Protein AF-A0A3Q0IKZ7-F1 (afdb_monomer_lite)

Radius of gyration: 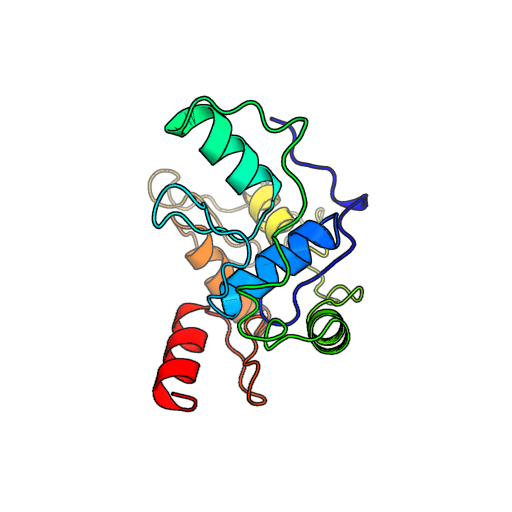20.41 Å; chains: 1; bounding box: 44×40×59 Å

Sequence (189 aa):
MPRPNIYKCKYVCYMCPYHAYQVVQMRAHIFSHMGEKPYKCNLCDFSCTLKSNLNKHLRIKHHLDTKNCISPPPSHYLGPPFITKIMLSKFISTDFPKYRYQCTHCNQFETFLLDEIIEHGKCCSFMPRPNAFKCKYVCYMCTYGAYQYDQIRAHIFGHTGEKPFKCPHCSYASARNSHLLAHIRTKHS

InterPro domains:
  IPR013087 Zinc finger C2H2-type [PF00096] (39-62)
  IPR013087 Zinc finger C2H2-type [PF00096] (165-188)
  IPR013087 Zinc finger C2H2-type [PS00028] (41-63)
  IPR013087 Zinc finger C2H2-type [PS50157] (11-38)
  IPR013087 Zinc finger C2H2-type [PS50157] (39-68)
  IPR013087 Zinc finger C2H2-type [PS50157] (137-164)
  IPR013087 Zinc finger C2H2-type [PS50157] (165-189)
  IPR013087 Zinc finger C2H2-type [SM00355] (11-33)
  IPR013087 Zinc finger C2H2-type [SM00355] (39-62)
  IPR013087 Zinc finger C2H2-type [SM00355] (137-159)
  IPR013087 Zinc finger C2H2-type [SM00355] (165-188)
  IPR036236 Zinc finger C2H2 superfamily [SSF57667] (11-60)
  IPR036236 Zinc finger C2H2 superfamily [SSF57667] (137-186)
  IPR050688 Zinc finger and ubiquitin peptidase domain-containing protein [PTHR24403] (10-189)

pLDDT: mean 76.56, std 15.24, range [33.06, 92.0]

Structure (mmCIF, N/CA/C/O backbone):
data_AF-A0A3Q0IKZ7-F1
#
_entry.id   AF-A0A3Q0IKZ7-F1
#
loop_
_atom_site.group_PDB
_atom_site.id
_atom_site.type_symbol
_atom_site.label_atom_id
_atom_site.label_alt_id
_atom_site.label_comp_id
_atom_site.label_asym_id
_atom_site.label_entity_id
_atom_site.label_seq_id
_atom_site.pdbx_PDB_ins_code
_atom_site.Cartn_x
_atom_site.Cartn_y
_atom_site.Cartn_z
_atom_site.occupancy
_atom_site.B_iso_or_equiv
_atom_site.auth_seq_id
_atom_site.auth_comp_id
_atom_site.auth_asym_id
_atom_site.auth_atom_id
_atom_site.pdbx_PDB_model_num
ATOM 1 N N . MET A 1 1 ? 12.075 15.256 6.007 1.00 33.22 1 MET A N 1
ATOM 2 C CA . MET A 1 1 ? 11.557 15.495 4.640 1.00 33.22 1 MET A CA 1
ATOM 3 C C . MET A 1 1 ? 10.038 15.554 4.712 1.00 33.22 1 MET A C 1
ATOM 5 O O . MET A 1 1 ? 9.467 14.586 5.209 1.00 33.22 1 MET A O 1
ATOM 9 N N . PRO A 1 2 ? 9.377 16.652 4.308 1.00 38.25 2 PRO A N 1
ATOM 10 C CA . PRO A 1 2 ? 7.920 16.697 4.298 1.00 38.25 2 PRO A CA 1
ATOM 11 C C . PRO A 1 2 ? 7.405 15.740 3.215 1.00 38.25 2 PRO A C 1
ATOM 13 O O . PRO A 1 2 ? 7.922 15.710 2.098 1.00 38.25 2 PRO A O 1
ATOM 16 N N . ARG A 1 3 ? 6.442 14.892 3.587 1.00 40.97 3 ARG A N 1
ATOM 17 C CA . ARG A 1 3 ? 5.838 13.878 2.711 1.00 40.97 3 ARG A CA 1
ATOM 18 C C . ARG A 1 3 ? 5.120 14.556 1.535 1.00 40.97 3 ARG A C 1
ATOM 20 O O . ARG A 1 3 ? 4.572 15.642 1.721 1.00 40.97 3 ARG A O 1
ATOM 27 N N . PRO A 1 4 ? 5.109 13.949 0.334 1.00 44.97 4 PRO A N 1
ATOM 28 C CA . PRO A 1 4 ? 4.397 14.512 -0.803 1.00 44.97 4 PRO A CA 1
ATOM 29 C C . PRO A 1 4 ? 2.906 14.633 -0.476 1.00 44.97 4 PRO A C 1
ATOM 31 O O . PRO A 1 4 ? 2.254 13.661 -0.110 1.00 44.97 4 PRO A O 1
ATOM 34 N N . ASN A 1 5 ? 2.411 15.860 -0.604 1.00 43.12 5 ASN A N 1
ATOM 35 C CA . ASN A 1 5 ? 1.038 16.277 -0.367 1.00 43.12 5 ASN A CA 1
ATOM 36 C C . ASN A 1 5 ? 0.056 15.490 -1.265 1.00 43.12 5 ASN A C 1
ATOM 38 O O . ASN A 1 5 ? 0.218 15.460 -2.491 1.00 43.12 5 ASN A O 1
ATOM 42 N N . ILE A 1 6 ? -0.929 14.821 -0.658 1.00 52.31 6 ILE A N 1
ATOM 43 C CA . ILE A 1 6 ? -1.681 13.717 -1.278 1.00 52.31 6 ILE A CA 1
ATOM 44 C C . ILE A 1 6 ? -2.865 14.194 -2.137 1.00 52.31 6 ILE A C 1
ATOM 46 O O . ILE A 1 6 ? -3.391 13.421 -2.936 1.00 52.31 6 ILE A O 1
ATOM 50 N N . TYR A 1 7 ? -3.133 15.503 -2.197 1.00 54.38 7 TYR A N 1
ATOM 51 C CA . TYR A 1 7 ? -4.013 16.087 -3.226 1.00 54.38 7 TYR A CA 1
ATOM 52 C C . TYR A 1 7 ? -3.510 15.874 -4.679 1.00 54.38 7 TYR A C 1
ATOM 54 O O . TYR A 1 7 ? -4.149 16.315 -5.631 1.00 54.38 7 TYR A O 1
ATOM 62 N N . LYS A 1 8 ? -2.348 15.226 -4.884 1.00 64.69 8 LYS A N 1
ATOM 63 C CA . LYS A 1 8 ? -1.747 14.952 -6.203 1.00 64.69 8 LYS A CA 1
ATOM 64 C C . LYS A 1 8 ? -1.723 13.476 -6.624 1.00 64.69 8 LYS A C 1
ATOM 66 O O . LYS A 1 8 ? -1.344 13.208 -7.767 1.00 64.69 8 LYS A O 1
ATOM 71 N N . CYS A 1 9 ? -2.089 12.518 -5.767 1.00 71.38 9 CYS A N 1
ATOM 72 C CA . CYS A 1 9 ? -2.194 11.118 -6.201 1.00 71.38 9 CYS A CA 1
ATOM 73 C C . CYS A 1 9 ? -3.446 10.955 -7.073 1.00 71.38 9 CYS A C 1
ATOM 75 O O . CYS A 1 9 ? -4.527 11.357 -6.667 1.00 71.38 9 CYS A O 1
ATOM 77 N N . LYS A 1 10 ? -3.294 10.406 -8.285 1.00 77.44 10 LYS A N 1
ATOM 78 C CA . LYS A 1 10 ? -4.386 10.293 -9.277 1.00 77.44 10 LYS A CA 1
ATOM 79 C C . LYS A 1 10 ? -4.626 8.869 -9.768 1.00 77.44 10 LYS A C 1
ATOM 81 O O . LYS A 1 10 ? -5.622 8.619 -10.433 1.00 77.44 10 LYS A O 1
ATOM 86 N N . TYR A 1 11 ? -3.697 7.959 -9.490 1.00 81.50 11 TYR A N 1
ATOM 87 C CA . TYR A 1 11 ? -3.713 6.610 -10.035 1.00 81.50 11 TYR A CA 1
ATOM 88 C C . TYR A 1 11 ? -3.602 5.605 -8.900 1.00 81.50 11 TYR A C 1
ATOM 90 O O . TYR A 1 11 ? -2.690 5.706 -8.076 1.00 81.50 11 TYR A O 1
ATOM 98 N N . VAL A 1 12 ? -4.481 4.611 -8.905 1.00 79.94 12 VAL A N 1
ATOM 99 C CA . VAL A 1 12 ? -4.523 3.509 -7.942 1.00 79.94 12 VAL A CA 1
ATOM 100 C C . VAL A 1 12 ? -4.316 2.194 -8.688 1.00 79.94 12 VAL A C 1
ATOM 102 O O . VAL A 1 12 ? -4.824 2.004 -9.795 1.00 79.94 12 VAL A O 1
ATOM 105 N N . CYS A 1 13 ? -3.534 1.296 -8.099 1.00 82.50 13 CYS A N 1
ATOM 106 C CA . CYS A 1 13 ? -3.360 -0.050 -8.619 1.00 82.50 13 CYS A CA 1
ATOM 107 C C . CYS A 1 13 ? -4.572 -0.907 -8.238 1.00 82.50 13 CYS A C 1
ATOM 109 O O . CYS A 1 13 ? -4.980 -0.938 -7.082 1.00 82.50 13 CYS A O 1
ATOM 111 N N . TYR A 1 14 ? -5.140 -1.642 -9.191 1.00 80.06 14 TYR A N 1
ATOM 112 C CA . TYR A 1 14 ? -6.249 -2.557 -8.898 1.00 80.06 14 TYR A CA 1
ATOM 113 C C . TYR A 1 14 ? -5.809 -3.814 -8.120 1.00 80.06 14 TYR A C 1
ATOM 115 O O . TYR A 1 14 ? -6.603 -4.406 -7.389 1.00 80.06 14 TYR A O 1
ATOM 123 N N . MET A 1 15 ? -4.548 -4.233 -8.278 1.00 78.38 15 MET A N 1
ATOM 124 C CA . MET A 1 15 ? -4.022 -5.488 -7.718 1.00 78.38 15 MET A CA 1
ATOM 125 C C . MET A 1 15 ? -3.502 -5.344 -6.285 1.00 78.38 15 MET A C 1
ATOM 127 O O . MET A 1 15 ? -3.410 -6.337 -5.564 1.00 78.38 15 MET A O 1
ATOM 131 N N . CYS A 1 16 ? -3.126 -4.134 -5.867 1.00 81.50 16 CYS A N 1
ATOM 132 C CA . CYS A 1 16 ? -2.587 -3.888 -4.536 1.00 81.50 16 CYS A CA 1
ATOM 133 C C . CYS A 1 16 ? -2.824 -2.436 -4.087 1.00 81.50 16 CYS A C 1
ATOM 135 O O . CYS A 1 16 ? -3.171 -1.591 -4.906 1.00 81.50 16 CYS A O 1
ATOM 137 N N . PRO A 1 17 ? -2.568 -2.095 -2.812 1.00 78.44 17 PRO A N 1
ATOM 138 C CA . PRO A 1 17 ? -2.822 -0.748 -2.301 1.00 78.44 17 PRO A CA 1
ATOM 139 C C . PRO A 1 17 ? -1.899 0.375 -2.808 1.00 78.44 17 PRO A C 1
ATOM 141 O O . PRO A 1 17 ? -1.912 1.473 -2.253 1.00 78.44 17 PRO A O 1
ATOM 144 N N . TYR A 1 18 ? -1.048 0.112 -3.799 1.00 81.12 18 TYR A N 1
ATOM 145 C CA . TYR A 1 18 ? -0.128 1.112 -4.324 1.00 81.12 18 TYR A CA 1
ATOM 146 C C . TYR A 1 18 ? -0.882 2.224 -5.062 1.00 81.12 18 TYR A C 1
ATOM 148 O O . TYR A 1 18 ? -1.784 1.967 -5.862 1.00 81.12 18 TYR A O 1
ATOM 156 N N . HIS A 1 19 ? -0.452 3.464 -4.848 1.00 83.81 19 HIS A N 1
ATOM 157 C CA . HIS A 1 19 ? -0.943 4.638 -5.557 1.00 83.81 19 HIS A CA 1
ATOM 158 C C . HIS A 1 19 ? 0.222 5.461 -6.112 1.00 83.81 19 HIS A C 1
ATOM 160 O O . HIS A 1 19 ? 1.334 5.455 -5.583 1.00 83.81 19 HIS A O 1
ATOM 166 N N . ALA A 1 20 ? -0.040 6.196 -7.190 1.00 83.44 20 ALA A N 1
ATOM 167 C CA . ALA A 1 20 ? 0.937 7.059 -7.835 1.00 83.44 20 ALA A CA 1
ATOM 168 C C . ALA A 1 20 ? 0.328 8.401 -8.249 1.00 83.44 20 ALA A C 1
ATOM 170 O O . ALA A 1 20 ? -0.864 8.532 -8.538 1.00 83.44 20 ALA A O 1
ATOM 171 N N . TYR A 1 21 ? 1.190 9.409 -8.344 1.00 82.88 21 TYR A N 1
ATOM 172 C CA . TYR A 1 21 ? 0.832 10.730 -8.862 1.00 82.88 21 TYR A CA 1
ATOM 173 C C . TYR A 1 21 ? 0.976 10.826 -10.389 1.00 82.88 21 TYR A C 1
ATOM 175 O O . TYR A 1 21 ? 0.400 11.710 -11.017 1.00 82.88 21 TYR A O 1
ATOM 183 N N . GLN A 1 22 ? 1.715 9.899 -11.009 1.00 82.69 22 GLN A N 1
ATOM 184 C CA . GLN A 1 22 ? 1.923 9.841 -12.457 1.00 82.69 22 GLN A CA 1
ATOM 185 C C . GLN A 1 22 ? 1.604 8.458 -13.019 1.00 82.69 22 GLN A C 1
ATOM 187 O O . GLN A 1 22 ? 2.020 7.436 -12.474 1.00 82.69 22 GLN A O 1
ATOM 192 N N . VAL A 1 23 ? 0.966 8.435 -14.192 1.00 80.19 23 VAL A N 1
ATOM 193 C CA . VAL A 1 23 ? 0.645 7.197 -14.917 1.00 80.19 23 VAL A CA 1
ATOM 194 C C . VAL A 1 23 ? 1.899 6.397 -15.271 1.00 80.19 23 VAL A C 1
ATOM 196 O O . VAL A 1 23 ? 1.871 5.174 -15.263 1.00 80.19 23 VAL A O 1
ATOM 199 N N . VAL A 1 24 ? 3.028 7.067 -15.530 1.00 79.56 24 VAL A N 1
ATOM 200 C CA . VAL A 1 24 ? 4.313 6.410 -15.828 1.00 79.56 24 VAL A CA 1
ATOM 201 C C . VAL A 1 24 ? 4.795 5.577 -14.639 1.00 79.56 24 VAL A C 1
ATOM 203 O O . VAL A 1 24 ? 5.287 4.468 -14.827 1.00 79.56 24 VAL A O 1
ATOM 206 N N . GLN A 1 25 ? 4.602 6.077 -13.418 1.00 82.62 25 GLN A N 1
ATOM 207 C CA . GLN A 1 25 ? 4.975 5.363 -12.196 1.00 82.62 25 GLN A CA 1
ATOM 208 C C . GLN A 1 25 ? 4.028 4.206 -11.923 1.00 82.62 25 GLN A C 1
ATOM 210 O O . GLN A 1 25 ? 4.487 3.121 -11.589 1.00 82.62 25 GLN A O 1
ATOM 215 N N . MET A 1 26 ? 2.727 4.404 -12.150 1.00 83.94 26 MET A N 1
ATOM 216 C CA . MET A 1 26 ? 1.760 3.317 -12.036 1.00 83.94 26 MET A CA 1
ATOM 217 C C . MET A 1 26 ? 2.022 2.201 -13.061 1.00 83.94 26 MET A C 1
ATOM 219 O O . MET A 1 26 ? 1.987 1.027 -12.715 1.00 83.94 26 MET A O 1
ATOM 223 N N . ARG A 1 27 ? 2.364 2.542 -14.310 1.00 81.12 27 ARG A N 1
ATOM 224 C CA . ARG A 1 27 ? 2.752 1.553 -15.333 1.00 81.12 27 ARG A CA 1
ATOM 225 C C . ARG A 1 27 ? 3.995 0.772 -14.924 1.00 81.12 27 ARG A C 1
ATOM 227 O O . ARG A 1 27 ? 3.998 -0.450 -14.993 1.00 81.12 27 ARG A O 1
ATOM 234 N N . ALA A 1 28 ? 5.028 1.471 -14.457 1.00 81.25 28 ALA A N 1
ATOM 235 C CA . ALA A 1 28 ? 6.237 0.826 -13.957 1.00 81.25 28 ALA A CA 1
ATOM 236 C C . ALA A 1 28 ? 5.970 -0.079 -12.750 1.00 81.25 28 ALA A C 1
ATOM 238 O O . ALA A 1 28 ? 6.573 -1.144 -12.637 1.00 81.25 28 ALA A O 1
ATOM 239 N N . HIS A 1 29 ? 5.051 0.329 -11.874 1.00 82.94 29 HIS A N 1
ATOM 240 C CA . HIS A 1 29 ? 4.576 -0.495 -10.775 1.00 82.94 29 HIS A CA 1
ATOM 241 C C . HIS A 1 29 ? 3.851 -1.755 -11.275 1.00 82.94 29 HIS A C 1
ATOM 243 O O . HIS A 1 29 ? 4.152 -2.844 -10.798 1.00 82.94 29 HIS A O 1
ATOM 249 N N . ILE A 1 30 ? 2.964 -1.653 -12.269 1.00 79.88 30 ILE A N 1
ATOM 250 C CA . ILE A 1 30 ? 2.255 -2.820 -12.824 1.00 79.88 30 ILE A CA 1
ATOM 251 C C . ILE A 1 30 ? 3.225 -3.858 -13.399 1.00 79.88 30 ILE A C 1
ATOM 253 O O . ILE A 1 30 ? 3.031 -5.049 -13.170 1.00 79.88 30 ILE A O 1
ATOM 257 N N . PHE A 1 31 ? 4.314 -3.432 -14.046 1.00 76.19 31 PHE A N 1
ATOM 258 C CA . PHE A 1 31 ? 5.347 -4.364 -14.512 1.00 76.19 31 PHE A CA 1
ATOM 259 C C . PHE A 1 31 ? 5.981 -5.181 -13.379 1.00 76.19 31 PHE A C 1
ATOM 261 O O . PHE A 1 31 ? 6.390 -6.314 -13.611 1.00 76.19 31 PHE A O 1
ATOM 268 N N . SER A 1 32 ? 6.014 -4.661 -12.146 1.00 76.06 32 SER A N 1
ATOM 269 C CA . SER A 1 32 ? 6.518 -5.430 -10.999 1.00 76.06 32 SER A CA 1
ATOM 270 C C . SER A 1 32 ? 5.608 -6.598 -10.606 1.00 76.06 32 SER A C 1
ATOM 272 O O . SER A 1 32 ? 6.122 -7.612 -10.145 1.00 76.06 32 SER A O 1
ATOM 274 N N . HIS A 1 33 ? 4.293 -6.503 -10.850 1.00 72.19 33 HIS A N 1
ATOM 275 C CA . HIS A 1 33 ? 3.368 -7.633 -10.674 1.00 72.19 33 HIS A CA 1
ATOM 276 C C . HIS A 1 33 ? 3.569 -8.717 -11.732 1.00 72.19 33 HIS A C 1
ATOM 278 O O . HIS A 1 33 ? 3.405 -9.894 -11.439 1.00 72.19 33 HIS A O 1
ATOM 284 N N . MET A 1 34 ? 3.952 -8.316 -12.945 1.00 70.19 34 MET A N 1
ATOM 285 C CA . MET A 1 34 ? 4.108 -9.213 -14.096 1.00 70.19 34 MET A CA 1
ATOM 286 C C . MET A 1 34 ? 5.538 -9.748 -14.256 1.00 70.19 34 MET A C 1
ATOM 288 O O . MET A 1 34 ? 5.795 -10.584 -15.113 1.00 70.19 34 MET A O 1
ATOM 292 N N . GLY A 1 35 ? 6.494 -9.240 -13.471 1.00 70.38 35 GLY A N 1
ATOM 293 C CA . GLY A 1 35 ? 7.913 -9.583 -13.597 1.00 70.38 35 GLY A CA 1
ATOM 294 C C . GLY A 1 35 ? 8.590 -9.052 -14.869 1.00 70.38 35 GLY A C 1
ATOM 295 O O . GLY A 1 35 ? 9.741 -9.394 -15.137 1.00 70.38 35 GLY A O 1
ATOM 296 N N . GLU A 1 36 ? 7.922 -8.195 -15.644 1.00 70.75 36 GLU A N 1
ATOM 297 C CA . GLU A 1 36 ? 8.456 -7.652 -16.893 1.00 70.75 36 GLU A CA 1
ATOM 298 C C . GLU A 1 36 ? 9.471 -6.525 -16.625 1.00 70.75 36 GLU A C 1
ATOM 300 O O . GLU A 1 36 ? 9.264 -5.642 -15.791 1.00 70.75 36 GLU A O 1
ATOM 305 N N . LYS A 1 37 ? 10.587 -6.516 -17.363 1.00 74.00 37 LYS A N 1
ATOM 306 C CA . LYS A 1 37 ? 11.628 -5.474 -17.279 1.00 74.00 37 LYS A CA 1
ATOM 307 C C . LYS A 1 37 ? 11.959 -4.945 -18.680 1.00 74.00 37 LYS A C 1
ATOM 309 O O . LYS A 1 37 ? 12.945 -5.380 -19.278 1.00 74.00 37 LYS A O 1
ATOM 314 N N . PRO A 1 38 ? 11.132 -4.033 -19.227 1.00 71.62 38 PRO A N 1
ATOM 315 C CA . PRO A 1 38 ? 11.214 -3.616 -20.629 1.00 71.62 38 PRO A CA 1
ATOM 316 C C . PRO A 1 38 ? 12.497 -2.857 -20.993 1.00 71.62 38 PRO A C 1
ATOM 318 O O . PRO A 1 38 ? 12.875 -2.825 -22.160 1.00 71.62 38 PRO A O 1
ATOM 321 N N . TYR A 1 39 ? 13.183 -2.240 -20.028 1.00 77.12 39 TYR A N 1
ATOM 322 C CA . TYR A 1 39 ? 14.401 -1.474 -20.291 1.00 77.12 39 TYR A CA 1
ATOM 323 C C . TYR A 1 39 ? 15.630 -2.323 -19.987 1.00 77.12 39 TYR A C 1
ATOM 325 O O . TYR A 1 39 ? 15.978 -2.494 -18.818 1.00 77.12 39 TYR A O 1
ATOM 333 N N . LYS A 1 40 ? 16.290 -2.832 -21.029 1.00 78.88 40 LYS A N 1
ATOM 334 C CA . LYS A 1 40 ? 17.520 -3.628 -20.922 1.00 78.88 40 LYS A CA 1
ATOM 335 C C . LYS A 1 40 ? 18.744 -2.786 -21.268 1.00 78.88 40 LYS A C 1
ATOM 337 O O . LYS A 1 40 ? 18.691 -1.956 -22.176 1.00 78.88 40 LYS A O 1
ATOM 342 N N . CYS A 1 41 ? 19.828 -2.991 -20.531 1.00 81.75 41 CYS A N 1
ATOM 343 C CA . CYS A 1 41 ? 21.138 -2.493 -20.909 1.00 81.75 41 CYS A CA 1
ATOM 344 C C . CYS A 1 41 ? 21.654 -3.316 -22.093 1.00 81.75 41 CYS A C 1
ATOM 346 O O . CYS A 1 41 ? 21.454 -4.524 -22.154 1.00 81.75 41 CYS A O 1
ATOM 348 N N . ASN A 1 42 ? 22.294 -2.656 -23.050 1.00 78.88 42 ASN A N 1
ATOM 349 C CA . ASN A 1 42 ? 22.939 -3.310 -24.188 1.00 78.88 42 ASN A CA 1
ATOM 350 C C . ASN A 1 42 ? 24.393 -3.715 -23.895 1.00 78.88 42 ASN A C 1
ATOM 352 O O . ASN A 1 42 ? 25.014 -4.361 -24.729 1.00 78.88 42 ASN A O 1
ATOM 356 N N . LEU A 1 43 ? 24.935 -3.315 -22.741 1.00 80.62 43 LEU A N 1
ATOM 357 C CA . LEU A 1 43 ? 26.319 -3.579 -22.336 1.00 80.62 43 LEU A CA 1
ATOM 358 C C . LEU A 1 43 ? 26.438 -4.632 -21.225 1.00 80.62 43 LEU A C 1
ATOM 360 O O . LEU A 1 43 ? 27.541 -5.076 -20.926 1.00 80.62 43 LEU A O 1
ATOM 364 N N . CYS A 1 44 ? 25.333 -5.000 -20.575 1.00 85.81 44 CYS A N 1
ATOM 365 C CA . CYS A 1 44 ? 25.292 -6.038 -19.546 1.00 85.81 44 CYS A CA 1
ATOM 366 C C . CYS A 1 44 ? 23.862 -6.569 -19.357 1.00 85.81 44 CYS A C 1
ATOM 368 O O . CYS A 1 44 ? 22.909 -5.999 -19.884 1.00 85.81 44 CYS A O 1
ATOM 370 N N . ASP A 1 45 ? 23.695 -7.590 -18.514 1.00 86.38 45 ASP A N 1
ATOM 371 C CA . ASP A 1 45 ? 22.397 -8.235 -18.235 1.00 86.38 45 ASP A CA 1
ATOM 372 C C . ASP A 1 45 ? 21.425 -7.386 -17.392 1.00 86.38 45 ASP A C 1
ATOM 374 O O . ASP A 1 45 ? 20.347 -7.838 -16.983 1.00 86.38 45 ASP A O 1
ATOM 378 N N . PHE A 1 46 ? 21.781 -6.133 -17.097 1.00 83.62 46 PHE A N 1
ATOM 379 C CA . PHE A 1 46 ? 20.934 -5.249 -16.312 1.00 83.62 46 PHE A CA 1
ATOM 380 C C . PHE A 1 46 ? 19.621 -4.944 -17.039 1.00 83.62 46 PHE A C 1
ATOM 382 O O . PHE A 1 46 ? 19.594 -4.517 -18.192 1.00 83.62 46 PHE A O 1
ATOM 389 N N . SER A 1 47 ? 18.508 -5.083 -16.320 1.00 82.69 47 SER A N 1
ATOM 390 C CA . SER A 1 47 ? 17.178 -4.740 -16.815 1.00 82.69 47 SER A CA 1
ATOM 391 C C . SER A 1 47 ? 16.336 -4.065 -15.733 1.00 82.69 47 SER A C 1
ATOM 393 O O . SER A 1 47 ? 16.466 -4.354 -14.540 1.00 82.69 47 SER A O 1
ATOM 395 N N . CYS A 1 48 ? 15.465 -3.135 -16.128 1.00 79.12 48 CYS A N 1
ATOM 396 C CA . CYS A 1 48 ? 14.600 -2.403 -15.205 1.00 79.12 48 CYS A CA 1
ATOM 397 C C . CYS A 1 48 ? 13.247 -1.994 -15.822 1.00 79.12 48 CYS A C 1
ATOM 399 O O . CYS A 1 48 ? 13.002 -2.139 -17.018 1.00 79.12 48 CYS A O 1
ATOM 401 N N . THR A 1 49 ? 12.343 -1.491 -14.974 1.00 79.25 49 THR A N 1
ATOM 402 C CA . THR A 1 49 ? 10.968 -1.091 -15.336 1.00 79.25 49 THR A CA 1
ATOM 403 C C . THR A 1 49 ? 10.826 0.376 -15.755 1.00 79.25 49 THR A C 1
ATOM 405 O O . THR A 1 49 ? 9.787 0.759 -16.288 1.00 79.25 49 THR A O 1
ATOM 408 N N . LEU A 1 50 ? 11.854 1.209 -15.543 1.00 80.00 50 LEU A N 1
ATOM 409 C CA . LEU A 1 50 ? 11.835 2.653 -15.814 1.00 80.00 50 LEU A CA 1
ATOM 410 C C . LEU A 1 50 ? 13.031 3.091 -16.664 1.00 80.00 50 LEU A C 1
ATOM 412 O O . LEU A 1 50 ? 14.178 2.818 -16.311 1.00 80.00 50 LEU A O 1
ATOM 416 N N . LYS A 1 51 ? 12.780 3.911 -17.695 1.00 79.81 51 LYS A N 1
ATOM 417 C CA . LYS A 1 51 ? 13.833 4.522 -18.530 1.00 79.81 51 LYS A CA 1
ATOM 418 C C . LYS A 1 51 ? 14.835 5.343 -17.712 1.00 79.81 51 LYS A C 1
ATOM 420 O O . LYS A 1 51 ? 16.035 5.293 -17.957 1.00 79.81 51 LYS A O 1
ATOM 425 N N . SER A 1 52 ? 14.357 6.088 -16.715 1.00 82.38 52 SER A N 1
ATOM 426 C CA . SER A 1 52 ? 15.217 6.897 -15.842 1.00 82.38 52 SER A CA 1
ATOM 427 C C . SER A 1 52 ? 16.213 6.048 -15.046 1.00 82.38 52 SER A C 1
ATOM 429 O O . SER A 1 52 ? 17.334 6.499 -14.811 1.00 82.38 52 SER A O 1
ATOM 431 N N . ASN A 1 53 ? 15.836 4.821 -14.674 1.00 85.94 53 ASN A N 1
ATOM 432 C CA . ASN A 1 53 ? 16.720 3.885 -13.984 1.00 85.94 53 ASN A CA 1
ATOM 433 C C . ASN A 1 53 ? 17.788 3.333 -14.932 1.00 85.94 53 ASN A C 1
ATOM 435 O O . ASN A 1 53 ? 18.954 3.299 -14.544 1.00 85.94 53 ASN A O 1
ATOM 439 N N . LEU A 1 54 ? 17.431 3.003 -16.180 1.00 83.00 54 LEU A N 1
ATOM 440 C CA . LEU A 1 54 ? 18.411 2.623 -17.203 1.00 83.00 54 LEU A CA 1
ATOM 441 C C . LEU A 1 54 ? 19.412 3.761 -17.452 1.00 83.00 54 LEU A C 1
ATOM 443 O O . LEU A 1 54 ? 20.615 3.533 -17.432 1.00 83.00 54 LEU A O 1
ATOM 447 N N . ASN A 1 55 ? 18.944 5.005 -17.570 1.00 83.44 55 ASN A N 1
ATOM 448 C CA . ASN A 1 55 ? 19.835 6.150 -17.779 1.00 83.44 55 ASN A CA 1
ATOM 449 C C . ASN A 1 55 ? 20.782 6.407 -16.596 1.00 83.44 55 ASN A C 1
ATOM 451 O O . ASN A 1 55 ? 21.913 6.855 -16.774 1.00 83.44 55 ASN A O 1
ATOM 455 N N . LYS A 1 56 ? 20.323 6.173 -15.361 1.00 86.88 56 LYS A N 1
ATOM 456 C CA . LYS A 1 56 ? 21.192 6.227 -14.175 1.00 86.88 56 LYS A CA 1
ATOM 457 C C . LYS A 1 56 ? 22.220 5.099 -14.198 1.00 86.88 56 LYS A C 1
ATOM 459 O O . LYS A 1 56 ? 23.387 5.352 -13.928 1.00 86.88 56 LYS A O 1
ATOM 464 N N . HIS A 1 57 ? 21.797 3.888 -14.551 1.00 85.81 57 HIS A N 1
ATOM 465 C CA . HIS A 1 57 ? 22.683 2.737 -14.687 1.00 85.81 57 HIS A CA 1
ATOM 466 C C . HIS A 1 57 ? 23.779 2.991 -15.731 1.00 85.81 57 HIS A C 1
ATOM 468 O O . HIS A 1 57 ? 24.950 2.854 -15.402 1.00 85.81 57 HIS A O 1
ATOM 474 N N . LEU A 1 58 ? 23.427 3.452 -16.934 1.00 85.00 58 LEU A N 1
ATOM 475 C CA . LEU A 1 58 ? 24.389 3.753 -18.000 1.00 85.00 58 LEU A CA 1
ATOM 476 C C . LEU A 1 58 ? 25.413 4.817 -17.576 1.00 85.00 58 LEU A C 1
ATOM 478 O O . LEU A 1 58 ? 26.605 4.648 -17.817 1.00 85.00 58 LEU A O 1
ATOM 482 N N . ARG A 1 59 ? 24.977 5.861 -16.862 1.00 86.19 59 ARG A N 1
ATOM 483 C CA . ARG A 1 59 ? 25.883 6.898 -16.343 1.00 86.19 59 ARG A CA 1
ATOM 484 C C . ARG A 1 59 ? 26.823 6.399 -15.251 1.00 86.19 59 ARG A C 1
ATOM 486 O O . ARG A 1 59 ? 27.994 6.750 -15.255 1.00 86.19 59 ARG A O 1
ATOM 493 N N . ILE A 1 60 ? 26.319 5.605 -14.308 1.00 89.25 60 ILE A N 1
ATOM 494 C CA . ILE A 1 60 ? 27.086 5.193 -13.119 1.00 89.25 60 ILE A CA 1
ATOM 495 C C . ILE A 1 60 ? 27.958 3.964 -13.400 1.00 89.25 60 ILE A C 1
ATOM 497 O O . ILE A 1 60 ? 29.046 3.854 -12.849 1.00 89.25 60 ILE A O 1
ATOM 501 N N . LYS A 1 61 ? 27.466 3.017 -14.203 1.00 88.00 61 LYS A N 1
ATOM 502 C CA . LYS A 1 61 ? 28.122 1.724 -14.450 1.00 88.00 61 LYS A CA 1
ATOM 503 C C . LYS A 1 61 ? 28.893 1.668 -15.762 1.00 88.00 61 LYS A C 1
ATOM 505 O O . LYS A 1 61 ? 29.823 0.881 -15.857 1.00 88.00 61 LYS A O 1
ATOM 510 N N . HIS A 1 62 ? 28.519 2.487 -16.744 1.00 84.06 62 HIS A N 1
ATOM 511 C CA . HIS A 1 62 ? 29.150 2.490 -18.065 1.00 84.06 62 HIS A CA 1
ATOM 512 C C . HIS A 1 62 ? 29.708 3.863 -18.469 1.00 84.06 62 HIS A C 1
ATOM 514 O O . HIS A 1 62 ? 30.239 3.990 -19.564 1.00 84.06 62 HIS A O 1
ATOM 520 N N . HIS A 1 63 ? 29.600 4.886 -17.608 1.00 83.00 63 HIS A N 1
ATOM 521 C CA . HIS A 1 63 ? 30.062 6.258 -17.871 1.00 83.00 63 HIS A CA 1
ATOM 522 C C . HIS A 1 63 ? 29.532 6.864 -19.184 1.00 83.00 63 HIS A C 1
ATOM 524 O O . HIS A 1 63 ? 30.146 7.756 -19.762 1.00 83.00 63 HIS A O 1
ATOM 530 N N . LEU A 1 64 ? 28.365 6.401 -19.646 1.00 76.12 64 LEU A N 1
ATOM 531 C CA . LEU A 1 64 ? 27.730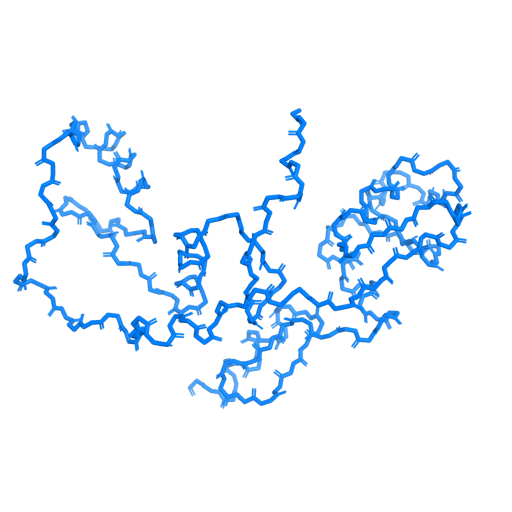 6.889 -20.866 1.00 76.12 64 LEU A CA 1
ATOM 532 C C . LEU A 1 64 ? 26.794 8.056 -20.555 1.00 76.12 64 LEU A C 1
ATOM 534 O O . LEU A 1 64 ? 25.880 7.922 -19.734 1.00 76.12 64 LEU A O 1
ATOM 538 N N . ASP A 1 65 ? 26.978 9.185 -21.242 1.00 65.69 65 ASP A N 1
ATOM 539 C CA . ASP A 1 65 ? 26.072 10.326 -21.122 1.00 65.69 65 ASP A CA 1
ATOM 540 C C . ASP A 1 65 ? 24.857 10.146 -22.046 1.00 65.69 65 ASP A C 1
ATOM 542 O O . ASP A 1 65 ? 24.940 10.151 -23.274 1.00 65.69 65 ASP A O 1
ATOM 546 N N . THR A 1 66 ? 23.685 9.941 -21.446 1.00 60.81 66 THR A N 1
ATOM 547 C CA . THR A 1 66 ? 22.482 9.443 -22.132 1.00 60.81 66 THR A CA 1
ATOM 548 C C . THR A 1 66 ? 21.693 10.520 -22.882 1.00 60.81 66 THR A C 1
ATOM 550 O O . THR A 1 66 ? 20.490 10.355 -23.095 1.00 60.81 66 THR A O 1
ATOM 553 N N . LYS A 1 67 ? 22.319 11.645 -23.251 1.00 57.59 67 LYS A N 1
ATOM 554 C CA . LYS A 1 67 ? 21.637 12.739 -23.967 1.00 57.59 67 LYS A CA 1
ATOM 555 C C . LYS A 1 67 ? 21.233 12.354 -25.399 1.00 57.59 67 LYS A C 1
ATOM 557 O O . LYS A 1 67 ? 20.247 12.892 -25.884 1.00 57.59 67 LYS A O 1
ATOM 562 N N . ASN A 1 68 ? 21.897 11.358 -26.004 1.00 49.75 68 ASN A N 1
ATOM 563 C CA . ASN A 1 68 ? 21.662 10.915 -27.389 1.00 49.75 68 ASN A CA 1
ATOM 564 C C . ASN A 1 68 ? 21.283 9.427 -27.534 1.00 49.75 68 ASN A C 1
ATOM 566 O O . ASN A 1 68 ? 21.359 8.873 -28.629 1.00 49.75 68 ASN A O 1
ATOM 570 N N . CYS A 1 69 ? 20.871 8.742 -26.462 1.00 46.62 69 CYS A N 1
ATOM 571 C CA . CYS A 1 69 ? 20.458 7.342 -26.587 1.00 46.62 69 CYS A CA 1
ATOM 572 C C . CYS A 1 69 ? 19.083 7.250 -27.264 1.00 46.62 69 CYS A C 1
ATOM 574 O O . CYS A 1 69 ? 18.042 7.527 -26.654 1.00 46.62 69 CYS A O 1
ATOM 576 N N . ILE A 1 70 ? 19.125 6.853 -28.536 1.00 51.38 70 ILE A N 1
ATOM 577 C CA . ILE A 1 70 ? 17.987 6.497 -29.380 1.00 51.38 70 ILE A CA 1
ATOM 578 C C . ILE A 1 70 ? 17.138 5.462 -28.626 1.00 51.38 70 ILE A C 1
ATOM 580 O O . ILE A 1 70 ? 17.649 4.591 -27.917 1.00 51.38 70 ILE A O 1
ATOM 584 N N . SER A 1 71 ? 15.817 5.609 -28.737 1.00 45.72 71 SER A N 1
ATOM 585 C CA . SER A 1 71 ? 14.830 4.565 -28.440 1.00 45.72 71 SER A CA 1
ATOM 586 C C . SER A 1 71 ? 15.321 3.174 -28.878 1.00 45.72 71 SER A C 1
ATOM 588 O O . SER A 1 71 ? 16.072 3.085 -29.846 1.00 45.72 71 SER A O 1
ATOM 590 N N . PRO A 1 72 ? 14.915 2.087 -28.200 1.00 42.47 72 PRO A N 1
ATOM 591 C CA . PRO A 1 72 ? 15.411 0.750 -28.529 1.00 42.47 72 PRO A CA 1
ATOM 592 C C . PRO A 1 72 ? 15.240 0.447 -30.032 1.00 42.47 72 PRO A C 1
ATOM 594 O O . PRO A 1 72 ? 14.186 0.784 -30.583 1.00 42.47 72 PRO A O 1
ATOM 597 N N . PRO A 1 73 ? 16.243 -0.156 -30.708 1.00 36.34 73 PRO A N 1
ATOM 598 C CA . PRO A 1 73 ? 16.101 -0.554 -32.101 1.00 36.34 73 PRO A CA 1
ATOM 599 C C . PRO A 1 73 ? 14.963 -1.584 -32.233 1.00 36.34 73 PRO A C 1
ATOM 601 O O . PRO A 1 73 ? 14.860 -2.482 -31.390 1.00 36.34 73 PRO A O 1
ATOM 604 N N . PRO A 1 74 ? 14.122 -1.500 -33.284 1.00 38.00 74 PRO A N 1
ATOM 605 C CA . PRO A 1 74 ? 12.992 -2.408 -33.499 1.00 38.00 74 PRO A CA 1
ATOM 606 C C . PRO A 1 74 ? 13.359 -3.890 -33.693 1.00 38.00 74 PRO A C 1
ATOM 608 O O . PRO A 1 74 ? 12.468 -4.723 -33.800 1.00 38.00 74 PRO A O 1
ATOM 611 N N . SER A 1 75 ? 14.642 -4.248 -33.763 1.00 34.69 75 SER A N 1
ATOM 612 C CA . SER A 1 75 ? 15.082 -5.544 -34.290 1.00 34.69 75 SER A CA 1
ATOM 613 C C . SER A 1 75 ? 15.252 -6.667 -33.261 1.00 34.69 75 SER A C 1
ATOM 615 O O . SER A 1 75 ? 15.327 -7.817 -33.670 1.00 34.69 75 SER A O 1
ATOM 617 N N . HIS A 1 76 ? 15.228 -6.391 -31.950 1.00 35.62 76 HIS A N 1
ATOM 618 C CA . HIS A 1 76 ? 15.127 -7.424 -30.895 1.00 35.62 76 HIS A CA 1
ATOM 619 C C . HIS A 1 76 ? 13.814 -7.307 -30.093 1.00 35.62 76 HIS A C 1
ATOM 621 O O . HIS A 1 76 ? 13.750 -7.611 -28.899 1.00 35.62 76 HIS A O 1
ATOM 627 N N . TYR A 1 77 ? 12.753 -6.850 -30.767 1.00 36.88 77 TYR A N 1
ATOM 628 C CA . TYR A 1 77 ? 11.373 -6.901 -30.288 1.00 36.88 77 TYR A CA 1
ATOM 629 C C . TYR A 1 77 ? 10.881 -8.356 -30.264 1.00 36.88 77 TYR A C 1
ATOM 631 O O . TYR A 1 77 ? 10.322 -8.857 -31.236 1.00 36.88 77 TYR A O 1
ATOM 639 N N . LEU A 1 78 ? 11.035 -9.035 -29.129 1.00 35.12 78 LEU A N 1
ATOM 640 C CA . LEU A 1 78 ? 10.207 -10.202 -28.819 1.00 35.12 78 LEU A CA 1
ATOM 641 C C . LEU A 1 78 ? 8.848 -9.703 -28.313 1.00 35.12 78 LEU A C 1
ATOM 643 O O . LEU A 1 78 ? 8.589 -9.673 -27.114 1.00 35.12 78 LEU A O 1
ATOM 647 N N . GLY A 1 79 ? 8.021 -9.267 -29.265 1.00 33.06 79 GLY A N 1
ATOM 648 C CA . GLY A 1 79 ? 6.611 -8.933 -29.077 1.00 33.06 79 GLY A CA 1
ATOM 649 C C . GLY A 1 79 ? 6.318 -7.650 -28.282 1.00 33.06 79 GLY A C 1
ATOM 650 O O . GLY A 1 79 ? 7.191 -7.079 -27.625 1.00 33.06 79 GLY A O 1
ATOM 651 N N . PRO A 1 80 ? 5.072 -7.143 -28.350 1.00 39.06 80 PRO A N 1
ATOM 652 C CA . PRO A 1 80 ? 4.597 -6.176 -27.366 1.00 39.06 80 PRO A CA 1
ATOM 653 C C . PRO A 1 80 ? 4.722 -6.790 -25.957 1.00 39.06 80 PRO A C 1
ATOM 655 O O . PRO A 1 80 ? 4.609 -8.013 -25.838 1.00 39.06 80 PRO A O 1
ATOM 658 N N . PRO A 1 81 ? 4.910 -5.991 -24.882 1.00 48.19 81 PRO A N 1
ATOM 659 C CA . PRO A 1 81 ? 4.638 -6.499 -23.538 1.00 48.19 81 PRO A CA 1
ATOM 660 C C . PRO A 1 81 ? 3.273 -7.184 -23.584 1.00 48.19 81 PRO A C 1
ATOM 662 O O . PRO A 1 81 ? 2.351 -6.655 -24.218 1.00 48.19 81 PRO A O 1
ATOM 665 N N . PHE A 1 82 ? 3.131 -8.351 -22.955 1.00 47.34 82 PHE A N 1
ATOM 666 C CA . PHE A 1 82 ? 1.867 -9.102 -22.985 1.00 47.34 82 PHE A CA 1
ATOM 667 C C . PHE A 1 82 ? 0.696 -8.211 -22.508 1.00 47.34 82 PHE A C 1
ATOM 669 O O . PHE A 1 82 ? -0.466 -8.397 -22.868 1.00 47.34 82 PHE A O 1
ATOM 676 N N . ILE A 1 83 ? 1.030 -7.148 -21.771 1.00 53.44 83 ILE A N 1
ATOM 677 C CA . ILE A 1 83 ? 0.162 -6.041 -21.413 1.00 53.44 83 ILE A CA 1
ATOM 678 C C . ILE A 1 83 ? 0.088 -4.980 -22.534 1.00 53.44 83 ILE A C 1
ATOM 680 O O . ILE A 1 83 ? 0.855 -4.014 -22.583 1.00 53.44 83 ILE A O 1
ATOM 684 N N . THR A 1 84 ? -0.916 -5.090 -23.406 1.00 54.72 84 THR A N 1
ATOM 685 C CA . THR A 1 84 ? -1.289 -4.003 -24.331 1.00 54.72 84 THR A CA 1
ATOM 686 C C . THR A 1 84 ? -1.594 -2.700 -23.565 1.00 54.72 84 THR A C 1
ATOM 688 O O . THR A 1 84 ? -1.968 -2.718 -22.389 1.00 54.72 84 THR A O 1
ATOM 691 N N . LYS A 1 85 ? -1.521 -1.532 -24.227 1.00 55.09 85 LYS A N 1
ATOM 692 C CA . LYS A 1 85 ? -1.956 -0.232 -23.654 1.00 55.09 85 LYS A CA 1
ATOM 693 C C . LYS A 1 85 ? -3.365 -0.313 -23.027 1.00 55.09 85 LYS A C 1
ATOM 695 O O . LYS A 1 85 ? -3.624 0.362 -22.035 1.00 55.09 85 LYS A O 1
ATOM 700 N N . ILE A 1 86 ? -4.220 -1.174 -23.588 1.00 53.31 86 ILE A N 1
ATOM 701 C CA . ILE A 1 86 ? -5.592 -1.481 -23.156 1.00 53.31 86 ILE A CA 1
ATOM 702 C C . ILE A 1 86 ? -5.612 -2.333 -21.873 1.00 53.31 86 ILE A C 1
ATOM 704 O O . ILE A 1 86 ? -6.446 -2.125 -20.992 1.00 53.31 86 ILE A O 1
ATOM 708 N N . MET A 1 87 ? -4.687 -3.282 -21.725 1.00 56.84 87 MET A N 1
ATOM 709 C CA . MET A 1 87 ? -4.574 -4.111 -20.524 1.00 56.84 87 MET A CA 1
ATOM 710 C C . MET A 1 87 ? -3.979 -3.319 -19.345 1.00 56.84 87 MET A C 1
ATOM 712 O O . MET A 1 87 ? -4.464 -3.449 -18.226 1.00 56.84 87 MET A O 1
ATOM 716 N N . LEU A 1 88 ? -3.040 -2.392 -19.595 1.00 64.00 88 LEU A N 1
ATOM 717 C CA . LEU A 1 88 ? -2.548 -1.448 -18.577 1.00 64.00 88 LEU A CA 1
ATOM 718 C C . LEU A 1 88 ? -3.675 -0.556 -18.037 1.00 64.00 88 LEU A C 1
ATOM 720 O O . LEU A 1 88 ? -3.743 -0.352 -16.830 1.00 64.00 88 LEU A O 1
ATOM 724 N N . SER A 1 89 ? -4.575 -0.046 -18.888 1.00 64.00 89 SER A N 1
ATOM 725 C CA . SER A 1 89 ? -5.696 0.784 -18.419 1.00 64.00 89 SER A CA 1
ATOM 726 C C . SER A 1 89 ? -6.683 0.033 -17.526 1.00 64.00 89 SER A C 1
ATOM 728 O O . SER A 1 89 ? -7.290 0.662 -16.673 1.00 64.00 89 SER A O 1
ATOM 730 N N . LYS A 1 90 ? -6.809 -1.297 -17.653 1.00 65.62 90 LYS A N 1
ATOM 731 C CA . LYS A 1 90 ? -7.666 -2.099 -16.759 1.00 65.62 90 LYS A CA 1
ATOM 732 C C . LYS A 1 90 ? -7.114 -2.197 -15.334 1.00 65.62 90 LYS A C 1
ATOM 734 O O . LYS A 1 90 ? -7.881 -2.343 -14.391 1.00 65.62 90 LYS A O 1
ATOM 739 N N . PHE A 1 91 ? -5.794 -2.117 -15.172 1.00 67.62 91 PHE A N 1
ATOM 740 C CA . PHE A 1 91 ? -5.136 -2.221 -13.865 1.00 67.62 91 PHE A CA 1
ATOM 741 C C . PHE A 1 91 ? -4.939 -0.872 -13.164 1.00 67.62 91 PHE A C 1
ATOM 743 O O . PHE A 1 91 ? -4.573 -0.848 -11.987 1.00 67.62 91 PHE A O 1
ATOM 750 N N . ILE A 1 92 ? -5.169 0.233 -13.879 1.00 73.62 92 ILE A N 1
ATOM 751 C CA . ILE A 1 92 ? -5.055 1.599 -13.370 1.00 73.62 92 ILE A CA 1
ATOM 752 C C . ILE A 1 92 ? -6.460 2.141 -13.133 1.00 73.62 92 ILE A C 1
ATOM 754 O O . ILE A 1 92 ? -7.175 2.444 -14.082 1.00 73.62 92 ILE A O 1
ATOM 758 N N . SER A 1 93 ? -6.826 2.306 -11.867 1.00 70.56 93 SER A N 1
ATOM 759 C CA . SER A 1 93 ? -8.070 2.960 -11.469 1.00 70.56 93 SER A CA 1
ATOM 760 C C . SER A 1 93 ? -7.814 4.423 -11.110 1.00 70.56 93 SER A C 1
ATOM 762 O O . SER A 1 93 ? -6.778 4.755 -10.527 1.00 70.56 93 SER A O 1
ATOM 764 N N . THR A 1 94 ? -8.761 5.299 -11.433 1.00 70.12 94 THR A N 1
ATOM 765 C CA . THR A 1 94 ? -8.866 6.647 -10.845 1.00 70.12 94 THR A CA 1
ATOM 766 C C . THR A 1 94 ? -9.843 6.684 -9.672 1.00 70.12 94 THR A C 1
ATOM 768 O O . THR A 1 94 ? -9.866 7.662 -8.929 1.00 70.12 94 THR A O 1
ATOM 771 N N . ASP A 1 95 ? -10.620 5.615 -9.487 1.00 67.62 95 ASP A N 1
ATOM 772 C CA . ASP A 1 95 ? -11.542 5.469 -8.371 1.00 67.62 95 ASP A CA 1
ATOM 773 C C . ASP A 1 95 ? -10.759 5.048 -7.134 1.00 67.62 95 ASP A C 1
ATOM 775 O O . ASP A 1 95 ? -10.207 3.942 -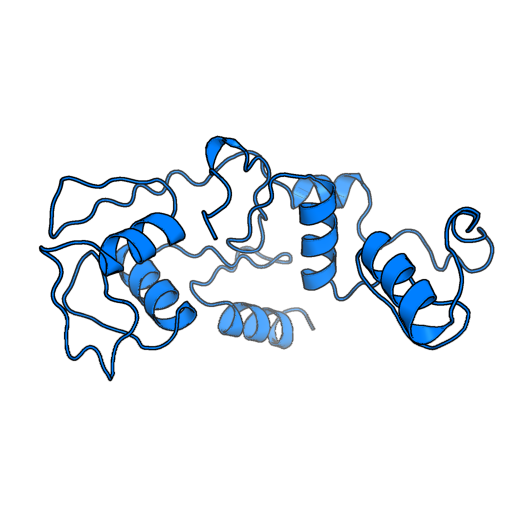7.060 1.00 67.62 95 ASP A O 1
ATOM 779 N N . PHE A 1 96 ? -10.701 5.958 -6.166 1.00 62.72 96 PHE A N 1
ATOM 780 C CA . PHE A 1 96 ? -10.155 5.683 -4.850 1.00 62.72 96 PHE A CA 1
ATOM 781 C C . PHE A 1 96 ? -11.159 4.848 -4.056 1.00 62.72 96 PHE A C 1
ATOM 783 O O . PHE A 1 96 ? -12.365 5.113 -4.115 1.00 62.72 96 PHE A O 1
ATOM 790 N N . PRO A 1 97 ? -10.700 3.833 -3.311 1.00 61.53 97 PRO A N 1
ATOM 791 C CA . PRO A 1 97 ? -11.607 3.090 -2.462 1.00 61.53 97 PRO A CA 1
ATOM 792 C C . PRO A 1 97 ? -12.251 4.023 -1.426 1.00 61.53 97 PRO A C 1
ATOM 794 O O . PRO A 1 97 ? -11.578 4.855 -0.821 1.00 61.53 97 PRO A O 1
ATOM 797 N N . LYS A 1 98 ? -13.561 3.858 -1.205 1.00 63.59 98 LYS A N 1
ATOM 798 C CA . LYS A 1 98 ? -14.356 4.616 -0.222 1.00 63.59 98 LYS A CA 1
ATOM 799 C C . LYS A 1 98 ? -14.098 4.141 1.217 1.00 63.59 98 LYS A C 1
ATOM 801 O O . LYS A 1 98 ? -15.042 3.954 1.980 1.00 63.59 98 LYS A O 1
ATOM 806 N N . TYR A 1 99 ? -12.849 3.872 1.584 1.00 73.94 99 TYR A N 1
ATOM 807 C CA . TYR A 1 99 ? -12.519 3.513 2.961 1.00 73.94 99 TYR A CA 1
ATOM 808 C C . TYR A 1 99 ? -12.354 4.788 3.762 1.00 73.94 99 TYR A C 1
ATOM 810 O O . TYR A 1 99 ? -11.522 5.621 3.429 1.00 73.94 99 TYR A O 1
ATOM 818 N N . ARG A 1 100 ? -13.182 4.949 4.790 1.00 81.25 100 ARG A N 1
ATOM 819 C CA . ARG A 1 100 ? -13.136 6.081 5.709 1.00 81.25 100 ARG A CA 1
ATOM 820 C C . ARG A 1 100 ? -12.473 5.603 6.995 1.00 81.25 100 ARG A C 1
ATOM 822 O O . ARG A 1 100 ? -13.043 4.786 7.714 1.00 81.25 100 ARG A O 1
ATOM 829 N N . TYR A 1 101 ? -11.270 6.087 7.268 1.00 86.62 101 TYR A N 1
ATOM 830 C CA . TYR A 1 101 ? -10.530 5.785 8.486 1.00 86.62 101 TYR A CA 1
ATOM 831 C C . TYR A 1 101 ? -10.683 6.944 9.464 1.00 86.62 101 TYR A C 1
ATOM 833 O O . TYR A 1 101 ? -10.271 8.064 9.174 1.00 86.62 101 TYR A O 1
ATOM 841 N N . GLN A 1 102 ? -11.244 6.665 10.636 1.00 89.50 102 GLN A N 1
ATOM 842 C CA . GLN A 1 102 ? -11.418 7.638 11.708 1.00 89.50 102 GLN A CA 1
ATOM 843 C C . GLN A 1 102 ? -10.738 7.117 12.972 1.00 89.50 102 GLN A C 1
ATOM 845 O O . GLN A 1 102 ? -10.958 5.976 13.377 1.00 89.50 102 GLN A O 1
ATOM 850 N N . CYS A 1 103 ? -9.893 7.944 13.586 1.00 90.50 103 CYS A N 1
ATOM 851 C CA . CYS A 1 103 ? -9.188 7.575 14.810 1.00 90.50 103 CYS A CA 1
ATOM 852 C C . CYS A 1 103 ? -10.178 7.476 15.974 1.00 90.50 103 CYS A C 1
ATOM 854 O O . CYS A 1 103 ? -10.700 8.506 16.395 1.00 90.50 103 CYS A O 1
ATOM 856 N N . THR A 1 104 ? -10.392 6.282 16.537 1.00 90.88 104 THR A N 1
ATOM 857 C CA . THR A 1 104 ? -11.365 6.090 17.630 1.00 90.88 104 THR A CA 1
ATOM 858 C C . THR A 1 104 ? -10.849 6.593 18.980 1.00 90.88 104 THR A C 1
ATOM 860 O O . THR A 1 104 ? -11.602 6.665 19.945 1.00 90.88 104 THR A O 1
ATOM 863 N N . HIS A 1 105 ? -9.554 6.917 19.067 1.00 87.94 105 HIS A N 1
ATOM 864 C CA . HIS A 1 105 ? -8.922 7.409 20.290 1.00 87.94 105 HIS A CA 1
ATOM 865 C C . HIS A 1 105 ? -9.061 8.923 20.466 1.00 87.94 105 HIS A C 1
ATOM 867 O O . HIS A 1 105 ? -9.329 9.379 21.571 1.00 87.94 105 HIS A O 1
ATOM 873 N N . CYS A 1 106 ? -8.872 9.710 19.400 1.00 88.50 106 CYS A N 1
ATOM 874 C CA . CYS A 1 106 ? -9.023 11.168 19.471 1.00 88.50 106 CYS A CA 1
ATOM 875 C C . CYS A 1 106 ? -10.348 11.666 18.894 1.00 88.50 106 CYS A C 1
ATOM 877 O O . CYS A 1 106 ? -10.758 12.771 19.223 1.00 88.50 106 CYS A O 1
ATOM 879 N N . ASN A 1 107 ? -10.984 10.895 18.003 1.00 86.12 107 ASN A N 1
ATOM 880 C CA . ASN A 1 107 ? -12.180 11.270 17.242 1.00 86.12 107 ASN A CA 1
ATOM 881 C C . ASN A 1 107 ? -12.074 12.595 16.457 1.00 86.12 107 ASN A C 1
ATOM 883 O O . ASN A 1 107 ? -13.076 13.086 15.951 1.00 86.12 107 ASN A O 1
ATOM 887 N N . GLN A 1 108 ? -10.867 13.151 16.310 1.00 88.06 108 GLN A N 1
ATOM 888 C CA . GLN A 1 108 ? -10.592 14.439 15.656 1.00 88.06 108 GLN A CA 1
ATOM 889 C C . GLN A 1 108 ? -9.856 14.294 14.319 1.00 88.06 108 GLN A C 1
ATOM 891 O O . GLN A 1 108 ? -9.646 15.282 13.621 1.00 88.06 108 GLN A O 1
ATOM 896 N N . PHE A 1 109 ? -9.432 13.078 13.968 1.00 85.75 109 PHE A N 1
ATOM 897 C CA . PHE A 1 109 ? -8.700 12.814 12.738 1.00 85.75 109 PHE A CA 1
ATOM 898 C C . PHE A 1 109 ? -9.422 11.781 11.883 1.00 85.75 109 PHE A C 1
ATOM 900 O O . PHE A 1 109 ? -9.764 10.689 12.351 1.00 85.75 109 PHE A O 1
ATOM 907 N N . GLU A 1 110 ? -9.593 12.135 10.615 1.00 87.62 110 GLU A N 1
ATOM 908 C CA . GLU A 1 110 ? -10.236 11.326 9.598 1.00 87.62 110 GLU A CA 1
ATOM 909 C C . GLU A 1 110 ? -9.451 11.416 8.288 1.00 87.62 110 GLU A C 1
ATOM 911 O O . GLU A 1 110 ? -8.931 12.472 7.930 1.00 87.62 110 GLU A O 1
ATOM 916 N N . THR A 1 111 ? -9.367 10.300 7.574 1.00 83.25 111 THR A N 1
ATOM 917 C CA . THR A 1 111 ? -8.722 10.214 6.267 1.00 83.25 111 THR A CA 1
ATOM 918 C C . THR A 1 111 ? -9.310 9.074 5.442 1.00 83.25 111 THR A C 1
ATOM 920 O O . THR A 1 111 ? -9.859 8.114 5.980 1.00 83.25 111 THR A O 1
ATOM 923 N N . PHE A 1 112 ? -9.139 9.140 4.125 1.00 78.88 112 PHE A N 1
ATOM 924 C CA . PHE A 1 112 ? -9.419 8.026 3.220 1.00 78.88 112 PHE A CA 1
ATOM 925 C C . PHE A 1 112 ? -8.196 7.131 2.963 1.00 78.88 112 PHE A C 1
ATOM 927 O O . PHE A 1 112 ? -8.234 6.217 2.139 1.00 78.88 112 PHE A O 1
ATOM 934 N N . LEU A 1 113 ? -7.080 7.399 3.648 1.00 76.81 113 LEU A N 1
ATOM 935 C CA . LEU A 1 113 ? -5.796 6.759 3.401 1.00 76.81 113 LEU A CA 1
ATOM 936 C C . LEU A 1 113 ? -5.271 6.065 4.650 1.00 76.81 113 LEU A C 1
ATOM 938 O O . LEU A 1 113 ? -4.961 6.687 5.666 1.00 76.81 113 LEU A O 1
ATOM 942 N N . LEU A 1 114 ? -5.081 4.754 4.524 1.00 84.19 114 LEU A N 1
ATOM 943 C CA . LEU A 1 114 ? -4.565 3.921 5.604 1.00 84.19 114 LEU A CA 1
ATOM 944 C C . LEU A 1 114 ? -3.192 4.401 6.109 1.00 84.19 114 LEU A C 1
ATOM 946 O O . LEU A 1 114 ? -2.906 4.380 7.303 1.00 84.19 114 LEU A O 1
ATOM 950 N N . ASP A 1 115 ? -2.339 4.873 5.205 1.00 85.06 115 ASP A N 1
ATOM 951 C CA . ASP A 1 115 ? -1.013 5.376 5.558 1.00 85.06 115 ASP A CA 1
ATOM 952 C C . ASP A 1 115 ? -1.113 6.630 6.432 1.00 85.06 115 ASP A C 1
ATOM 954 O O . ASP A 1 115 ? -0.344 6.779 7.376 1.00 85.06 115 ASP A O 1
ATOM 958 N N . GLU A 1 116 ? -2.078 7.510 6.167 1.00 85.56 116 GLU A N 1
ATOM 959 C CA . GLU A 1 116 ? -2.262 8.735 6.943 1.00 85.56 116 GLU A CA 1
ATOM 960 C C . GLU A 1 116 ? -2.775 8.443 8.354 1.00 85.56 116 GLU A C 1
ATOM 962 O O . GLU A 1 116 ? -2.248 9.015 9.306 1.00 85.56 116 GLU A O 1
ATOM 967 N N . ILE A 1 117 ? -3.731 7.520 8.527 1.00 89.12 117 ILE A N 1
ATOM 968 C CA . ILE A 1 117 ? -4.234 7.164 9.866 1.00 89.12 117 ILE A CA 1
ATOM 969 C C . ILE A 1 117 ? -3.158 6.447 10.699 1.00 89.12 117 ILE A C 1
ATOM 971 O O . ILE A 1 117 ? -3.037 6.692 11.902 1.00 89.12 117 ILE A O 1
ATOM 975 N N . ILE A 1 118 ? -2.315 5.622 10.063 1.00 89.94 118 ILE A N 1
ATOM 976 C CA . ILE A 1 118 ? -1.173 4.966 10.722 1.00 89.94 118 ILE A CA 1
ATOM 977 C C . ILE A 1 118 ? -0.129 6.001 11.162 1.00 89.94 118 ILE A C 1
ATOM 979 O O . ILE A 1 118 ? 0.453 5.886 12.242 1.00 89.94 118 ILE A O 1
ATOM 983 N N . GLU A 1 119 ? 0.132 7.018 10.342 1.00 88.19 119 GLU A N 1
ATOM 984 C CA . GLU A 1 119 ? 1.065 8.092 10.695 1.00 88.19 119 GLU A CA 1
ATOM 985 C C . GLU A 1 119 ? 0.502 9.034 11.749 1.00 88.19 119 GLU A C 1
ATOM 987 O O . GLU A 1 119 ? 1.226 9.396 12.676 1.00 88.19 119 GLU A O 1
ATOM 992 N N . HIS A 1 120 ? -0.787 9.364 11.664 1.00 88.81 120 HIS A N 1
ATOM 993 C CA . HIS A 1 120 ? -1.500 10.083 12.712 1.00 88.81 120 HIS A CA 1
ATOM 994 C C . HIS A 1 120 ? -1.315 9.389 14.062 1.00 88.81 120 HIS A C 1
ATOM 996 O O . HIS A 1 120 ? -0.997 10.049 15.051 1.00 88.81 120 HIS A O 1
ATOM 1002 N N . GLY A 1 121 ? -1.421 8.057 14.103 1.00 87.38 121 GLY A N 1
ATOM 1003 C CA . GLY A 1 121 ? -1.264 7.297 15.340 1.00 87.38 121 GLY A CA 1
ATOM 1004 C C . GLY A 1 121 ? 0.085 7.470 16.039 1.00 87.38 121 GLY A C 1
ATOM 1005 O O . GLY A 1 121 ? 0.160 7.396 17.264 1.00 87.38 121 GLY A O 1
ATOM 1006 N N . LYS A 1 122 ? 1.152 7.808 15.305 1.00 85.06 122 LYS A N 1
ATOM 1007 C CA . LYS A 1 122 ? 2.461 8.105 15.912 1.00 85.06 122 LYS A CA 1
ATOM 1008 C C . LYS A 1 122 ? 2.458 9.416 16.696 1.00 85.06 122 LYS A C 1
ATOM 1010 O O . LYS A 1 122 ? 3.171 9.526 17.697 1.00 85.06 122 LYS A O 1
ATOM 1015 N N . CYS A 1 123 ? 1.662 10.386 16.255 1.00 85.62 123 CYS A N 1
ATOM 1016 C CA . CYS A 1 123 ? 1.600 11.738 16.812 1.00 85.62 123 CYS A CA 1
ATOM 1017 C C . CYS A 1 123 ? 0.370 11.968 17.703 1.00 85.62 123 CYS A C 1
ATOM 1019 O O . CYS A 1 123 ? 0.317 12.963 18.414 1.00 85.62 123 CYS A O 1
ATOM 1021 N N . CYS A 1 124 ? -0.613 11.068 17.684 1.00 86.25 124 CYS A N 1
ATOM 1022 C CA . CYS A 1 124 ? -1.827 11.197 18.477 1.00 86.25 124 CYS A CA 1
ATOM 1023 C C . CYS A 1 124 ? -1.532 11.035 19.977 1.00 86.25 124 CYS A C 1
ATOM 1025 O O . CYS A 1 124 ? -1.002 10.008 20.412 1.00 86.25 124 CYS A O 1
ATOM 1027 N N . SER A 1 125 ? -1.893 12.046 20.770 1.00 86.81 125 SER A N 1
ATOM 1028 C CA . SER A 1 125 ? -1.708 12.046 22.228 1.00 86.81 125 SER A CA 1
ATOM 1029 C C . SER A 1 125 ? -2.643 11.074 22.954 1.00 86.81 125 SER A C 1
ATOM 1031 O O . SER A 1 125 ? -2.321 10.629 24.048 1.00 86.81 125 SER A O 1
ATOM 1033 N N . PHE A 1 126 ? -3.776 10.720 22.340 1.00 86.00 126 PHE A N 1
ATOM 1034 C CA . PHE A 1 126 ? -4.790 9.830 22.919 1.00 86.00 126 PHE A CA 1
ATOM 1035 C C . PHE A 1 126 ? -4.546 8.343 22.624 1.00 86.00 126 PHE A C 1
ATOM 1037 O O . PHE A 1 126 ? -5.247 7.488 23.162 1.00 86.00 126 PHE A O 1
ATOM 1044 N N . MET A 1 127 ? -3.587 8.009 21.751 1.00 82.44 127 MET A N 1
ATOM 1045 C CA . MET A 1 127 ? -3.328 6.614 21.398 1.00 82.44 127 MET A CA 1
ATOM 1046 C C . MET A 1 127 ? -2.523 5.874 22.473 1.00 82.44 127 MET A C 1
ATOM 1048 O O . MET A 1 127 ? -1.524 6.407 22.969 1.00 82.44 127 MET A O 1
ATOM 1052 N N . PRO A 1 128 ? -2.884 4.614 22.780 1.00 78.62 128 PRO A N 1
ATOM 1053 C CA . PRO A 1 128 ? -2.100 3.774 23.670 1.00 78.62 128 PRO A CA 1
ATOM 1054 C C . PRO A 1 128 ? -0.741 3.470 23.030 1.00 78.62 128 PRO A C 1
ATOM 1056 O O . PRO A 1 128 ? -0.655 3.095 21.861 1.00 78.62 128 PRO A O 1
ATOM 1059 N N . ARG A 1 129 ? 0.339 3.610 23.808 1.00 77.38 129 ARG A N 1
ATOM 1060 C CA . ARG A 1 129 ? 1.718 3.322 23.375 1.00 77.38 129 ARG A CA 1
ATOM 1061 C C . ARG A 1 129 ? 2.245 2.088 24.108 1.00 77.38 129 ARG A C 1
ATOM 1063 O O . ARG A 1 129 ? 3.029 2.232 25.048 1.00 77.38 129 ARG A O 1
ATOM 1070 N N . PRO A 1 130 ? 1.807 0.872 23.730 1.00 68.50 130 PRO A N 1
ATOM 1071 C CA . PRO A 1 130 ? 2.268 -0.359 24.358 1.00 68.50 130 PRO A CA 1
ATOM 1072 C C . PRO A 1 130 ? 3.751 -0.573 24.020 1.00 68.50 130 PRO A C 1
ATOM 1074 O O . PRO A 1 130 ? 4.091 -1.109 22.972 1.00 68.50 130 PRO A O 1
ATOM 1077 N N . ASN A 1 131 ? 4.628 -0.097 24.908 1.00 72.12 131 ASN A N 1
ATOM 1078 C CA . ASN A 1 131 ? 6.091 -0.158 24.843 1.00 72.12 131 ASN A CA 1
ATOM 1079 C C . ASN A 1 131 ? 6.712 0.317 23.506 1.00 72.12 131 ASN A C 1
ATOM 1081 O O . ASN A 1 131 ? 6.850 -0.440 22.542 1.00 72.12 131 ASN A O 1
ATOM 1085 N N . ALA A 1 132 ? 7.197 1.563 23.494 1.00 66.56 132 ALA A N 1
ATOM 1086 C CA . ALA A 1 132 ? 7.818 2.207 22.332 1.00 66.56 132 ALA A CA 1
ATOM 1087 C C . ALA A 1 132 ? 9.035 1.456 21.746 1.00 66.56 132 ALA A C 1
ATOM 1089 O O . ALA A 1 132 ? 9.332 1.617 20.564 1.00 66.56 132 ALA A O 1
ATOM 1090 N N . PHE A 1 133 ? 9.717 0.611 22.529 1.00 68.62 133 PHE A N 1
ATOM 1091 C CA . PHE A 1 133 ? 10.839 -0.200 22.038 1.00 68.62 133 PHE A CA 1
ATOM 1092 C C . PHE A 1 133 ? 10.389 -1.455 21.277 1.00 68.62 133 PHE A C 1
ATOM 1094 O O . PHE A 1 133 ? 11.141 -1.968 20.449 1.00 68.62 133 PHE A O 1
ATOM 1101 N N . LYS A 1 134 ? 9.169 -1.953 21.525 1.00 73.00 134 LYS A N 1
ATOM 1102 C CA . LYS A 1 134 ? 8.619 -3.157 20.873 1.00 73.00 134 LYS A CA 1
ATOM 1103 C C . LYS A 1 134 ? 7.604 -2.846 19.768 1.00 73.00 134 LYS A C 1
ATOM 1105 O O . LYS A 1 134 ? 7.414 -3.677 18.882 1.00 73.00 134 LYS A O 1
ATOM 1110 N N . CYS A 1 135 ? 7.002 -1.657 19.767 1.00 79.50 135 CYS A N 1
ATOM 1111 C CA . CYS A 1 135 ? 5.948 -1.284 18.823 1.00 79.50 135 CYS A CA 1
ATOM 1112 C C . CYS A 1 135 ? 6.224 0.098 18.210 1.00 79.50 135 CYS A C 1
ATOM 1114 O O . CYS A 1 135 ? 6.148 1.115 18.895 1.00 79.50 135 CYS A O 1
ATOM 1116 N N . LYS A 1 136 ? 6.512 0.139 16.901 1.00 86.25 136 LYS A N 1
ATOM 1117 C CA . LYS A 1 136 ? 6.693 1.388 16.131 1.00 86.25 136 LYS A CA 1
ATOM 1118 C C . LYS A 1 136 ? 5.370 1.929 15.586 1.00 86.25 136 LYS A C 1
ATOM 1120 O O . LYS A 1 136 ? 5.238 3.130 15.351 1.00 86.25 136 LYS A O 1
ATOM 1125 N N . TYR A 1 137 ? 4.415 1.039 15.349 1.00 89.44 137 TYR A N 1
ATOM 1126 C CA . TYR A 1 137 ? 3.099 1.348 14.818 1.00 89.44 137 TYR A CA 1
ATOM 1127 C C . TYR A 1 137 ? 2.029 0.841 15.777 1.00 89.44 137 TYR A C 1
ATOM 1129 O O . TYR A 1 137 ? 2.180 -0.225 16.371 1.00 89.44 137 TYR A O 1
ATOM 1137 N N . VAL A 1 138 ? 0.949 1.601 15.907 1.00 89.38 138 VAL A N 1
ATOM 1138 C CA . VAL A 1 138 ? -0.159 1.324 16.826 1.00 89.38 138 VAL A CA 1
ATOM 1139 C C . VAL A 1 138 ? -1.475 1.357 16.063 1.00 89.38 138 VAL A C 1
ATOM 1141 O O . VAL A 1 138 ? -1.606 2.082 15.072 1.00 89.38 138 VAL A O 1
ATOM 1144 N N . CYS A 1 139 ? -2.422 0.522 16.478 1.00 91.56 139 CYS A N 1
ATOM 1145 C CA . CYS A 1 139 ? -3.741 0.467 15.866 1.00 91.56 139 CYS A CA 1
ATOM 1146 C C . CYS A 1 139 ? -4.572 1.672 16.307 1.00 91.56 139 CYS A C 1
ATOM 1148 O O . CYS A 1 139 ? -4.519 2.082 17.460 1.00 91.56 139 CYS A O 1
ATOM 1150 N N . TYR A 1 140 ? -5.356 2.231 15.385 1.00 89.75 140 TYR A N 1
ATOM 1151 C CA . TYR A 1 140 ? -6.221 3.372 15.684 1.00 89.75 140 TYR A CA 1
ATOM 1152 C C . TYR A 1 140 ? -7.593 2.981 16.244 1.00 89.75 140 TYR A C 1
ATOM 1154 O O . TYR A 1 140 ? -8.361 3.881 16.572 1.00 89.75 140 TYR A O 1
ATOM 1162 N N . MET A 1 141 ? -7.894 1.675 16.300 1.00 90.94 141 MET A N 1
ATOM 1163 C CA . MET A 1 141 ? -9.167 1.107 16.770 1.00 90.94 141 MET A CA 1
ATOM 1164 C C . MET A 1 141 ? -9.030 0.303 18.068 1.00 90.94 141 MET A C 1
ATOM 1166 O O . MET A 1 141 ? -10.024 0.055 18.745 1.00 90.94 141 MET A O 1
ATOM 1170 N N . CYS A 1 142 ? -7.826 -0.171 18.399 1.00 91.12 142 CYS A N 1
ATOM 1171 C CA . CYS A 1 142 ? -7.586 -1.026 19.559 1.00 91.12 142 CYS A CA 1
ATOM 1172 C C . CYS A 1 142 ? -6.162 -0.845 20.105 1.00 91.12 142 CYS A C 1
ATOM 1174 O O . CYS A 1 142 ? -5.352 -0.106 19.557 1.00 91.12 142 CYS A O 1
ATOM 1176 N N . THR A 1 143 ? -5.827 -1.557 21.180 1.00 88.75 143 THR A N 1
ATOM 1177 C CA . THR A 1 143 ? -4.529 -1.446 21.868 1.00 88.75 143 THR A CA 1
ATOM 1178 C C . THR A 1 143 ? -3.387 -2.215 21.197 1.00 88.75 143 THR A C 1
ATOM 1180 O O . THR A 1 143 ? -2.277 -2.244 21.726 1.00 88.75 143 THR A O 1
ATOM 1183 N N . TYR A 1 144 ? -3.623 -2.855 20.048 1.00 90.38 144 TYR A N 1
ATOM 1184 C CA . TYR A 1 144 ? -2.599 -3.628 19.353 1.00 90.38 144 TYR A CA 1
ATOM 1185 C C . TYR A 1 144 ? -1.472 -2.733 18.814 1.00 90.38 144 TYR A C 1
ATOM 1187 O O . TYR A 1 144 ? -1.712 -1.690 18.201 1.00 90.38 144 TYR A O 1
ATOM 1195 N N . GLY A 1 145 ? -0.229 -3.183 18.994 1.00 90.44 145 GLY A N 1
ATOM 1196 C CA . GLY A 1 145 ? 0.970 -2.555 18.449 1.00 90.44 145 GLY A CA 1
ATOM 1197 C C . GLY A 1 145 ? 1.791 -3.537 17.619 1.00 90.44 145 GLY A C 1
ATOM 1198 O O . GLY A 1 145 ? 1.823 -4.736 17.895 1.00 90.44 145 GLY A O 1
ATOM 1199 N N . ALA A 1 146 ? 2.475 -3.025 16.599 1.00 90.38 146 ALA A N 1
ATOM 1200 C CA . ALA A 1 146 ? 3.381 -3.799 15.765 1.00 90.38 146 ALA A CA 1
ATOM 1201 C C . ALA A 1 146 ? 4.685 -3.047 15.500 1.00 90.38 146 ALA A C 1
ATOM 1203 O O . ALA A 1 146 ? 4.741 -1.818 15.425 1.00 90.38 146 ALA A O 1
ATOM 1204 N N . TYR A 1 147 ? 5.760 -3.804 15.299 1.00 88.62 147 TYR A N 1
ATOM 1205 C CA . TYR A 1 147 ? 7.048 -3.232 14.921 1.00 88.62 147 TYR A CA 1
ATOM 1206 C C . TYR A 1 147 ? 7.128 -2.905 13.422 1.00 88.62 147 TYR A C 1
ATOM 1208 O O . TYR A 1 147 ? 7.674 -1.876 13.027 1.00 88.62 147 TYR A O 1
ATOM 1216 N N . GLN A 1 148 ? 6.556 -3.770 12.581 1.00 88.75 148 GLN A N 1
ATOM 1217 C CA . GLN A 1 148 ? 6.616 -3.650 11.125 1.00 88.75 148 GLN A CA 1
ATOM 1218 C C . GLN A 1 148 ? 5.342 -3.036 10.547 1.00 88.75 148 GLN A C 1
ATOM 1220 O O . GLN A 1 148 ? 4.234 -3.309 11.012 1.00 88.75 148 GLN A O 1
ATOM 1225 N N . TYR A 1 149 ? 5.514 -2.249 9.486 1.00 87.88 149 TYR A N 1
ATOM 1226 C CA . TYR A 1 149 ? 4.421 -1.545 8.817 1.00 87.88 149 TYR A CA 1
ATOM 1227 C C . TYR A 1 149 ? 3.394 -2.520 8.209 1.00 87.88 149 TYR A C 1
ATOM 1229 O O . TYR A 1 149 ? 2.195 -2.382 8.435 1.00 87.88 149 TYR A O 1
ATOM 1237 N N . ASP A 1 150 ? 3.852 -3.576 7.532 1.00 86.31 150 ASP A N 1
ATOM 1238 C CA . ASP A 1 150 ? 2.951 -4.571 6.930 1.00 86.31 150 ASP A CA 1
ATOM 1239 C C . ASP A 1 150 ? 2.117 -5.329 7.971 1.00 86.31 150 ASP A C 1
ATOM 1241 O O . ASP A 1 150 ? 0.998 -5.758 7.687 1.00 86.31 150 ASP A O 1
ATOM 1245 N N . GLN A 1 151 ? 2.637 -5.464 9.195 1.00 89.75 151 GLN A N 1
ATOM 1246 C CA . GLN A 1 151 ? 1.950 -6.156 10.282 1.00 89.75 151 GLN A CA 1
ATOM 1247 C C . GLN A 1 151 ? 0.810 -5.313 10.846 1.00 89.75 151 GLN A C 1
ATOM 1249 O O . GLN A 1 151 ? -0.295 -5.835 10.992 1.00 89.75 151 GLN A O 1
ATOM 1254 N N . ILE A 1 152 ? 1.036 -4.014 11.098 1.00 91.06 152 ILE A N 1
ATOM 1255 C CA . ILE A 1 152 ? -0.057 -3.129 11.524 1.00 91.06 152 ILE A CA 1
ATOM 1256 C C . ILE A 1 152 ? -1.101 -2.971 10.414 1.00 91.06 152 ILE A C 1
ATOM 1258 O O . ILE A 1 152 ? -2.298 -2.973 10.686 1.00 91.06 152 ILE A O 1
ATOM 1262 N N . ARG A 1 153 ? -0.658 -2.923 9.152 1.00 90.50 153 ARG A N 1
ATOM 1263 C CA . ARG A 1 153 ? -1.532 -2.796 7.986 1.00 90.50 153 ARG A CA 1
ATOM 1264 C C . ARG A 1 153 ? -2.465 -4.002 7.863 1.00 90.50 153 ARG A C 1
ATOM 1266 O O . ARG A 1 153 ? -3.677 -3.842 7.779 1.00 90.50 153 ARG A O 1
ATOM 1273 N N . ALA A 1 154 ? -1.901 -5.210 7.911 1.00 89.50 154 ALA A N 1
ATOM 1274 C CA . ALA A 1 154 ? -2.675 -6.446 7.865 1.00 89.50 154 ALA A CA 1
ATOM 1275 C C . ALA A 1 154 ? -3.603 -6.605 9.079 1.00 89.50 154 ALA A C 1
ATOM 1277 O O . ALA A 1 154 ? -4.698 -7.142 8.935 1.00 89.50 154 ALA A O 1
ATOM 1278 N N . HIS A 1 155 ? -3.179 -6.140 10.258 1.00 92.00 155 HIS A N 1
ATOM 1279 C CA . HIS A 1 155 ? -4.022 -6.121 11.450 1.00 92.00 155 HIS A CA 1
ATOM 1280 C C . HIS A 1 155 ? -5.247 -5.210 11.266 1.00 92.00 155 HIS A C 1
ATOM 1282 O O . HIS A 1 155 ? -6.366 -5.654 11.509 1.00 92.00 155 HIS A O 1
ATOM 1288 N N . ILE A 1 156 ? -5.060 -3.980 10.769 1.00 92.00 156 ILE A N 1
ATOM 1289 C CA . ILE A 1 156 ? -6.161 -3.033 10.518 1.00 92.00 156 ILE A CA 1
ATOM 1290 C C . ILE A 1 156 ? -7.170 -3.602 9.514 1.00 92.00 156 ILE A C 1
ATOM 1292 O O . ILE A 1 156 ? -8.374 -3.484 9.725 1.00 92.00 156 ILE A O 1
ATOM 1296 N N . PHE A 1 157 ? -6.708 -4.294 8.470 1.00 90.19 157 PHE A N 1
ATOM 1297 C CA . PHE A 1 157 ? -7.605 -4.976 7.530 1.00 90.19 157 PHE A CA 1
ATOM 1298 C C . PHE A 1 157 ? -8.465 -6.069 8.174 1.00 90.19 157 PHE A C 1
ATOM 1300 O O . PHE A 1 157 ? -9.534 -6.382 7.659 1.00 90.19 157 PHE A O 1
ATOM 1307 N N . GLY A 1 158 ? -8.042 -6.629 9.311 1.00 89.19 158 GLY A N 1
ATOM 1308 C CA . GLY A 1 158 ? -8.880 -7.521 10.111 1.00 89.19 158 GLY A CA 1
ATOM 1309 C C . GLY A 1 158 ? -10.081 -6.807 10.734 1.00 89.19 158 GLY A C 1
ATOM 1310 O O . GLY A 1 158 ? -11.153 -7.396 10.815 1.00 89.19 158 GLY A O 1
ATOM 1311 N N . HIS A 1 1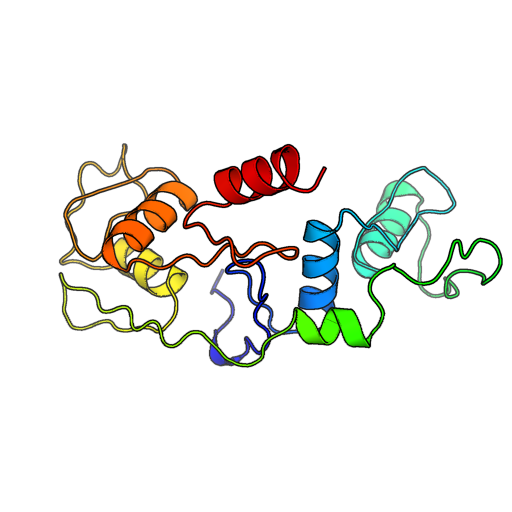59 ? -9.928 -5.536 11.116 1.00 90.06 159 HIS A N 1
ATOM 1312 C CA . HIS A 1 159 ? -11.034 -4.718 11.612 1.00 90.06 159 HIS A CA 1
ATOM 1313 C C . HIS A 1 159 ? -11.959 -4.249 10.489 1.00 90.06 159 HIS A C 1
ATOM 1315 O O . HIS A 1 159 ? -13.176 -4.300 10.640 1.00 90.06 159 HIS A O 1
ATOM 1321 N N . THR A 1 160 ? -11.398 -3.789 9.367 1.00 87.94 160 THR A N 1
ATOM 1322 C CA . THR A 1 160 ? -12.193 -3.209 8.270 1.00 87.94 160 THR A CA 1
ATOM 1323 C C . THR A 1 160 ? -12.751 -4.251 7.300 1.00 87.94 160 THR A C 1
ATOM 1325 O O . THR A 1 160 ? -13.624 -3.939 6.494 1.00 87.94 160 THR A O 1
ATOM 1328 N N . GLY A 1 161 ? -12.250 -5.490 7.346 1.00 86.94 161 GLY A N 1
ATOM 1329 C CA . GLY A 1 161 ? -12.604 -6.556 6.405 1.00 86.94 161 GLY A CA 1
ATOM 1330 C C . GLY A 1 161 ? -12.042 -6.348 4.994 1.00 86.94 161 GLY A C 1
ATOM 1331 O O . GLY A 1 161 ? -12.353 -7.117 4.080 1.00 86.94 161 GLY A O 1
ATOM 1332 N N . GLU A 1 162 ? -11.213 -5.323 4.793 1.00 85.44 162 GLU A N 1
ATOM 1333 C CA . GLU A 1 162 ? -10.658 -4.978 3.492 1.00 85.44 162 GLU A CA 1
ATOM 1334 C C . GLU A 1 162 ? -9.713 -6.059 2.959 1.00 85.44 162 GLU A C 1
ATOM 1336 O O . GLU A 1 162 ? -8.839 -6.585 3.651 1.00 85.44 162 GLU A O 1
ATOM 1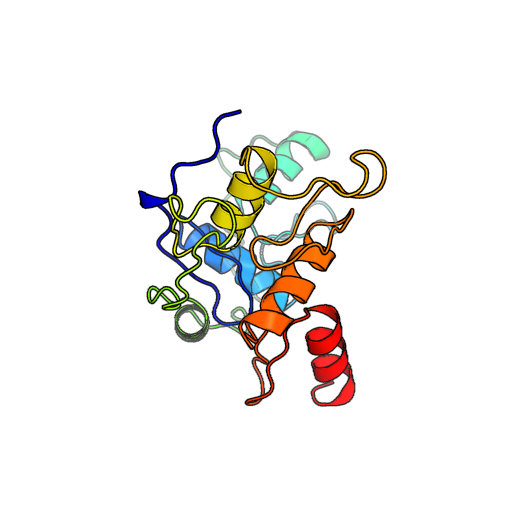341 N N . LYS A 1 163 ? -9.844 -6.353 1.663 1.00 86.06 163 LYS A N 1
ATOM 1342 C CA . LYS A 1 163 ? -8.991 -7.310 0.946 1.00 86.06 163 LYS A CA 1
ATOM 1343 C C . LYS A 1 163 ? -8.379 -6.641 -0.283 1.00 86.06 163 LYS A C 1
ATOM 1345 O O . LYS A 1 163 ? -8.837 -6.866 -1.403 1.00 86.06 163 LYS A O 1
ATOM 1350 N N . PRO A 1 164 ? -7.384 -5.760 -0.094 1.00 82.00 164 PRO A N 1
ATOM 1351 C CA . PRO A 1 164 ? -6.879 -4.922 -1.175 1.00 82.00 164 PRO A CA 1
ATOM 1352 C C . PRO A 1 164 ? -5.949 -5.655 -2.147 1.00 82.00 164 PRO A C 1
ATOM 1354 O O . PRO A 1 164 ? -5.645 -5.108 -3.202 1.00 82.00 164 PRO A O 1
ATOM 1357 N N . PHE A 1 165 ? -5.482 -6.862 -1.818 1.00 86.12 165 PHE A N 1
ATOM 1358 C CA . PHE A 1 165 ? -4.652 -7.659 -2.719 1.00 86.12 165 PHE A CA 1
ATOM 1359 C C . PHE A 1 165 ? -5.542 -8.583 -3.544 1.00 86.12 165 PHE A C 1
ATOM 1361 O O . PHE A 1 165 ? -6.019 -9.593 -3.024 1.00 86.12 165 PHE A O 1
ATOM 1368 N N . LYS A 1 166 ? -5.780 -8.229 -4.809 1.00 85.06 166 LYS A N 1
ATOM 1369 C CA . LYS A 1 166 ? -6.697 -8.942 -5.710 1.00 85.06 166 LYS A CA 1
ATOM 1370 C C . LYS A 1 166 ? -5.932 -9.776 -6.729 1.00 85.06 166 LYS A C 1
ATOM 1372 O O . LYS A 1 166 ? -4.937 -9.316 -7.288 1.00 85.06 166 LYS A O 1
ATOM 1377 N N . CYS A 1 167 ? -6.412 -10.990 -6.979 1.00 82.69 167 CYS A N 1
ATOM 1378 C CA . CYS A 1 167 ? -5.860 -11.855 -8.010 1.00 82.69 167 CYS A CA 1
ATOM 1379 C C . CYS A 1 167 ? -6.174 -11.301 -9.407 1.00 82.69 167 CYS A C 1
ATOM 1381 O O . CYS A 1 167 ? -7.317 -10.937 -9.673 1.00 82.69 167 CYS A O 1
ATOM 1383 N N . PRO A 1 168 ? -5.189 -11.242 -10.320 1.00 76.81 168 PRO A N 1
ATOM 1384 C CA . PRO A 1 168 ? -5.441 -10.822 -11.695 1.00 76.81 168 PRO A CA 1
ATOM 1385 C C . PRO A 1 168 ? -6.146 -11.897 -12.539 1.00 76.81 168 PRO A C 1
ATOM 1387 O O . PRO A 1 168 ? -6.656 -11.576 -13.609 1.00 76.81 168 PRO A O 1
ATOM 1390 N N . HIS A 1 169 ? -6.179 -13.155 -12.081 1.00 78.81 169 HIS A N 1
ATOM 1391 C CA . HIS A 1 169 ? -6.704 -14.295 -12.844 1.00 78.81 169 HIS A CA 1
ATOM 1392 C C . HIS A 1 169 ? -8.073 -14.794 -12.362 1.00 78.81 169 HIS A C 1
ATOM 1394 O O . HIS A 1 169 ? -8.752 -15.510 -13.093 1.00 78.81 169 HIS A O 1
ATOM 1400 N N . CYS A 1 170 ? -8.497 -14.438 -11.147 1.00 85.62 170 CYS A N 1
ATOM 1401 C CA . CYS A 1 170 ? -9.787 -14.847 -10.591 1.00 85.62 170 CYS A CA 1
ATOM 1402 C C . CYS A 1 170 ? -10.303 -13.837 -9.553 1.00 85.62 170 CYS A C 1
ATOM 1404 O O . CYS A 1 170 ? -9.656 -12.836 -9.263 1.00 85.62 170 CYS A O 1
ATOM 1406 N N . SER A 1 171 ? -11.465 -14.107 -8.954 1.00 89.62 171 SER A N 1
ATOM 1407 C CA . SER A 1 171 ? -12.097 -13.238 -7.948 1.00 89.62 171 SER A CA 1
ATOM 1408 C C . SER A 1 171 ? -11.461 -13.305 -6.551 1.00 89.62 171 SER A C 1
ATOM 1410 O O . SER A 1 171 ? -11.932 -12.635 -5.630 1.00 89.62 171 SER A O 1
ATOM 1412 N N . TYR A 1 172 ? -10.401 -14.098 -6.363 1.00 89.62 172 TYR A N 1
ATOM 1413 C CA . TYR A 1 172 ? -9.727 -14.222 -5.075 1.00 89.62 172 TYR A CA 1
ATOM 1414 C C . TYR A 1 172 ? -9.111 -12.891 -4.624 1.00 89.62 172 TYR A C 1
ATOM 1416 O O . TYR A 1 17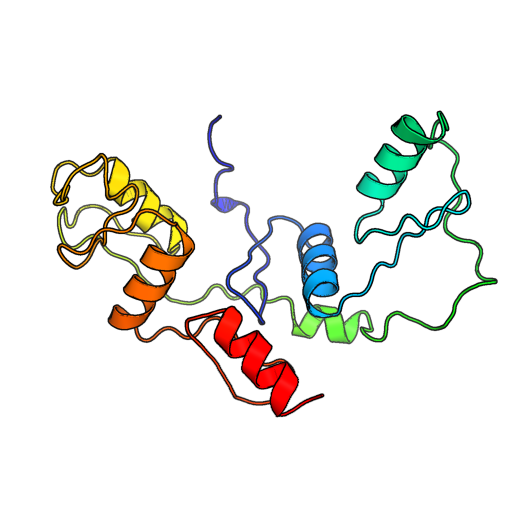2 ? -8.440 -12.198 -5.391 1.00 89.62 172 TYR A O 1
ATOM 1424 N N . ALA A 1 173 ? -9.292 -12.561 -3.344 1.00 89.25 173 ALA A N 1
ATOM 1425 C CA . ALA A 1 173 ? -8.711 -11.381 -2.720 1.00 89.25 173 ALA A CA 1
ATOM 1426 C C . ALA A 1 173 ? -8.243 -11.678 -1.291 1.00 89.25 173 ALA A C 1
ATOM 1428 O O . ALA A 1 173 ? -8.822 -12.506 -0.585 1.00 89.25 173 ALA A O 1
ATOM 1429 N N . SER A 1 174 ? -7.205 -10.972 -0.848 1.00 89.56 174 SER A N 1
ATOM 1430 C CA . SER A 1 174 ? -6.559 -11.176 0.448 1.00 89.56 174 SER A CA 1
ATOM 1431 C C . SER A 1 174 ? -6.199 -9.853 1.128 1.00 89.56 174 SER A C 1
ATOM 1433 O O . SER A 1 174 ? -5.956 -8.837 0.476 1.00 89.56 174 SER A O 1
ATOM 1435 N N . ALA A 1 175 ? -6.118 -9.885 2.461 1.00 87.06 175 ALA A N 1
ATOM 1436 C CA . ALA A 1 175 ? -5.570 -8.804 3.283 1.00 87.06 175 ALA A CA 1
ATOM 1437 C C . ALA A 1 175 ? -4.027 -8.749 3.250 1.00 87.06 175 ALA A C 1
ATOM 1439 O O . ALA A 1 175 ? -3.431 -7.727 3.580 1.00 87.06 175 ALA A O 1
ATOM 1440 N N . ARG A 1 176 ? -3.362 -9.840 2.844 1.00 87.19 176 ARG A N 1
ATOM 1441 C CA . ARG A 1 176 ? -1.895 -9.970 2.803 1.00 87.19 176 ARG A CA 1
ATOM 1442 C C . ARG A 1 176 ? -1.382 -10.329 1.412 1.00 87.19 176 ARG A C 1
ATOM 1444 O O . ARG A 1 176 ? -1.902 -11.257 0.788 1.00 87.19 176 ARG A O 1
ATOM 1451 N N . ASN A 1 177 ? -0.295 -9.673 0.996 1.00 84.69 177 ASN A N 1
ATOM 1452 C CA . ASN A 1 177 ? 0.374 -9.939 -0.281 1.00 84.69 177 ASN A CA 1
ATOM 1453 C C . ASN A 1 177 ? 0.969 -11.356 -0.352 1.00 84.69 177 ASN A C 1
ATOM 1455 O O . ASN A 1 177 ? 0.810 -12.048 -1.350 1.00 84.69 177 ASN A O 1
ATOM 1459 N N . SER A 1 178 ? 1.597 -11.835 0.727 1.00 87.31 178 SER A N 1
ATOM 1460 C CA . SER A 1 178 ? 2.182 -13.185 0.775 1.00 87.31 178 SER A CA 1
ATOM 1461 C C . SER A 1 178 ? 1.158 -14.282 0.463 1.00 87.31 178 SER A C 1
ATOM 1463 O O . SER A 1 178 ? 1.468 -15.230 -0.256 1.00 87.31 178 SER A O 1
ATOM 1465 N N . HIS A 1 179 ? -0.078 -14.124 0.942 1.00 90.75 179 HIS A N 1
ATOM 1466 C CA . HIS A 1 179 ? -1.174 -15.048 0.658 1.00 90.75 179 HIS A CA 1
ATOM 1467 C C . HIS A 1 179 ? -1.649 -14.952 -0.796 1.00 90.75 179 HIS A C 1
ATOM 1469 O O . HIS A 1 179 ? -1.994 -15.973 -1.383 1.00 90.75 179 HIS A O 1
ATOM 1475 N N . LEU A 1 180 ? -1.653 -13.753 -1.394 1.00 87.06 180 LEU A N 1
ATOM 1476 C CA . LEU A 1 180 ? -1.950 -13.598 -2.820 1.00 87.06 180 LEU A CA 1
ATOM 1477 C C . LEU A 1 180 ? -0.886 -14.296 -3.680 1.00 87.06 180 LEU A C 1
ATOM 1479 O O . LEU A 1 180 ? -1.227 -15.067 -4.571 1.00 87.06 180 LEU A O 1
ATOM 1483 N N . LEU A 1 181 ? 0.398 -14.092 -3.375 1.00 84.31 181 LEU A N 1
ATOM 1484 C CA . LEU A 1 181 ? 1.500 -14.740 -4.092 1.00 84.31 181 LEU A CA 1
ATOM 1485 C C . LEU A 1 181 ? 1.487 -16.265 -3.932 1.00 84.31 181 LEU A C 1
ATOM 1487 O O . LEU A 1 181 ? 1.836 -16.986 -4.862 1.00 84.31 181 LEU A O 1
ATOM 1491 N N . ALA A 1 182 ? 1.117 -16.777 -2.757 1.00 87.56 182 ALA A N 1
ATOM 1492 C CA . ALA A 1 182 ? 0.931 -18.212 -2.548 1.00 87.56 182 ALA A CA 1
ATOM 1493 C C . ALA A 1 182 ? -0.254 -18.757 -3.365 1.00 87.56 182 ALA A C 1
ATOM 1495 O O . ALA A 1 182 ? -0.134 -19.803 -3.996 1.00 87.56 182 ALA A O 1
ATOM 1496 N N . HIS A 1 183 ? -1.371 -18.027 -3.411 1.00 89.00 183 HIS A N 1
ATOM 1497 C CA . HIS A 1 183 ? -2.524 -18.381 -4.236 1.00 89.00 183 HIS A CA 1
ATOM 1498 C C . HIS A 1 183 ? -2.164 -18.445 -5.729 1.00 89.00 183 HIS A C 1
ATOM 1500 O O . HIS A 1 183 ? -2.418 -19.464 -6.365 1.00 89.00 183 HIS A O 1
ATOM 1506 N N . ILE A 1 184 ? -1.507 -17.413 -6.273 1.00 83.19 184 ILE A N 1
ATOM 1507 C CA . ILE A 1 184 ? -1.108 -17.382 -7.690 1.00 83.19 184 ILE A CA 1
ATOM 1508 C C . ILE A 1 184 ? -0.192 -18.572 -8.012 1.00 83.19 184 ILE A C 1
ATOM 1510 O O . ILE A 1 184 ? -0.456 -19.298 -8.963 1.00 83.19 184 ILE A O 1
ATOM 1514 N N . ARG A 1 185 ? 0.809 -18.843 -7.164 1.00 84.94 185 ARG A N 1
ATOM 1515 C CA . ARG A 1 185 ? 1.751 -19.966 -7.332 1.00 84.94 185 ARG A CA 1
ATOM 1516 C C . ARG A 1 185 ? 1.152 -21.366 -7.200 1.00 84.94 185 ARG A C 1
ATOM 1518 O O . ARG A 1 185 ? 1.851 -22.323 -7.483 1.00 84.94 185 ARG A O 1
ATOM 1525 N N . THR A 1 186 ? -0.055 -21.508 -6.661 1.00 90.12 186 THR A N 1
ATOM 1526 C CA . THR A 1 186 ? -0.674 -22.830 -6.434 1.00 90.12 186 THR A CA 1
ATOM 1527 C C . THR A 1 186 ? -1.903 -23.064 -7.300 1.00 90.12 186 THR A C 1
ATOM 1529 O O . THR A 1 186 ? -2.324 -24.207 -7.454 1.00 90.12 186 THR A O 1
ATOM 1532 N N . LYS A 1 187 ? -2.518 -21.996 -7.821 1.00 86.81 187 LYS A N 1
ATOM 1533 C CA . LYS A 1 187 ? -3.772 -22.049 -8.586 1.00 86.81 187 LYS A CA 1
ATOM 1534 C C . LYS A 1 187 ? -3.646 -21.529 -10.020 1.00 86.81 187 LYS A C 1
ATOM 1536 O O . LYS A 1 187 ? -4.551 -21.784 -10.808 1.00 86.81 187 LYS A O 1
ATOM 1541 N N . HIS A 1 188 ? -2.574 -20.807 -10.352 1.00 77.88 188 HIS A N 1
ATOM 1542 C CA . HIS A 1 188 ? -2.391 -20.131 -11.646 1.00 77.88 188 HIS A CA 1
ATOM 1543 C C . HIS A 1 188 ? -0.958 -20.253 -12.201 1.00 77.88 188 HIS A C 1
ATOM 1545 O O . HIS A 1 188 ? -0.558 -19.451 -13.042 1.00 77.88 188 HIS A O 1
ATOM 1551 N N . SER A 1 189 ? -0.189 -21.218 -11.697 1.00 63.72 189 SER A N 1
ATOM 1552 C CA . SER A 1 189 ? 1.179 -21.561 -12.111 1.00 63.72 189 SER A CA 1
ATOM 1553 C C . SER A 1 189 ? 1.200 -22.714 -13.098 1.00 63.72 189 SER A C 1
ATOM 1555 O O . SER A 1 189 ? 0.492 -23.702 -12.792 1.00 63.72 189 SER A O 1
#

Foldseek 3Di:
DDDPDCVQWQKAFQQFRDTDSDLLVLQLVVCVVVVDFPAADPVDRDTGSDPVVSQVCCCPPVVDNCPPDDDDDPPPPPDDDPQDPVNSVVRIDRDQDPDWDAQPQPSPDIDSDPVVLFVVLQVDPRAADPDVVAFVTAASPDGDGHNDPLVNQLVVCVVVVDFSRAAPVDRDTHSDPVVNVVCCVPPVD

Organism: Diaphorina citri (NCBI:txid121845)

Secondary structure (DSSP, 8-state):
-PPPPGGG--EEESSSS-EESSHHHHHHHHHHHHT---EE-SSSS-EES-HHHHHHHHHHHS---GGG--S--GGG--SS-SS-HHHHHHHEE-------EE-TTTS--EES-HHHHHHHHHH-TTS--S-TTT-SEE-SSSS-EESSHHHHHHHHHHHH----EE-SSSS-EES-HHHHHHHHHHH--